Protein AF-A0AAW1R5X4-F1 (afdb_monomer_lite)

pLDDT: mean 79.22, std 14.93, range [36.56, 96.38]

Radius of gyration: 30.71 Å; chains: 1; bounding box: 85×67×66 Å

InterPro domains:
  IPR009723 Pop1, N-terminal [PF06978] (73-192)
  IPR039182 Ribonucleases P/MRP protein subunit Pop1 [PTHR22731] (9-201)

Sequence (203 aa):
MAATQPSSSSSLPRVLEIQKFAAAREQEIRALCETIKAPDSQTPWGAAALPRHLRRRATSHNSYKHRRRPNTKLAEKRQRLADETTAAAELGCEGEAPALNNRAMRRRPGRMQQSVVDSCAGEPGLREALRARRLETHVWHAKRMEMKERWGHVLAEGAVGKGLGSRAFLAALKTGTVLHDASYWCPLELAGSQDDLVAVLGQ

Foldseek 3Di:
DDDDDDDPDDDDDPDDPVVVVCVVCVVVVVVVCVVVVPDDPPQDDDQVNDDPVPDDDDDDPDDPDPPPPPPVVVVVVVVVVVVVVVVVVVVPDDDDDDDDPDPVSCPDPVNVVVVLVVLQPDDFPDPPPPAAREHPCNVVLVVAADWDGDRSHTDGDAGPDPPRCVVVVVVCVVPHDDDDDPVPDDDDDDDDDPVVVCVVPVD

Organism: NCBI:txid41462

Structure (mmCIF, N/CA/C/O backbone):
data_AF-A0AAW1R5X4-F1
#
_entry.id   AF-A0AAW1R5X4-F1
#
loop_
_atom_site.group_PDB
_atom_site.id
_atom_site.type_symbol
_atom_site.label_atom_id
_atom_site.label_alt_id
_atom_site.label_comp_id
_atom_site.label_asym_id
_atom_site.label_entity_id
_atom_site.label_seq_id
_atom_site.pdbx_PDB_ins_code
_atom_site.Cartn_x
_atom_site.Cartn_y
_atom_site.Cartn_z
_atom_site.occupancy
_atom_site.B_iso_or_equiv
_atom_site.auth_seq_id
_atom_site.auth_comp_id
_atom_site.auth_asym_id
_atom_site.auth_atom_id
_atom_site.pdbx_PDB_model_num
ATOM 1 N N . MET A 1 1 ? -60.062 20.243 12.665 1.00 41.16 1 MET A N 1
ATOM 2 C CA . MET A 1 1 ? -58.853 20.197 13.515 1.00 41.16 1 MET A CA 1
ATOM 3 C C . MET A 1 1 ? -57.660 19.992 12.597 1.00 41.16 1 MET A C 1
ATOM 5 O O . MET A 1 1 ? -57.519 18.913 12.041 1.00 41.16 1 MET A O 1
ATOM 9 N N . ALA A 1 2 ? -56.917 21.060 12.305 1.00 36.56 2 ALA A N 1
ATOM 10 C CA . ALA A 1 2 ? -55.852 21.044 11.306 1.00 36.56 2 ALA A CA 1
ATOM 11 C C . ALA A 1 2 ? -54.578 20.406 11.880 1.00 36.56 2 ALA A C 1
ATOM 13 O O . ALA A 1 2 ? -54.121 20.791 12.953 1.00 36.56 2 ALA A O 1
ATOM 14 N N . ALA A 1 3 ? -54.032 19.425 11.161 1.00 46.50 3 ALA A N 1
ATOM 15 C CA . ALA A 1 3 ? -52.762 18.788 11.472 1.00 46.50 3 ALA A CA 1
ATOM 16 C C . ALA A 1 3 ? -51.608 19.754 11.163 1.00 46.50 3 ALA A C 1
ATOM 18 O O . ALA A 1 3 ? -51.348 20.085 10.006 1.00 46.50 3 ALA A O 1
ATOM 19 N N . THR A 1 4 ? -50.923 20.210 12.208 1.00 47.78 4 THR A N 1
ATOM 20 C CA . THR A 1 4 ? -49.697 21.003 12.099 1.00 47.78 4 THR A CA 1
ATOM 21 C C . THR A 1 4 ? -48.562 20.111 11.593 1.00 47.78 4 THR A C 1
ATOM 23 O O . THR A 1 4 ? -48.070 19.246 12.313 1.00 47.78 4 THR A O 1
ATOM 26 N N . GLN A 1 5 ? -48.152 20.315 10.343 1.00 50.50 5 GLN A N 1
ATOM 27 C CA . GLN A 1 5 ? -46.940 19.728 9.766 1.00 50.50 5 GLN A CA 1
ATOM 28 C C . GLN A 1 5 ? -45.695 20.383 10.406 1.00 50.50 5 GLN A C 1
ATOM 30 O O . GLN A 1 5 ? -45.651 21.614 10.491 1.00 50.50 5 GLN A O 1
ATOM 35 N N . PRO A 1 6 ? -44.674 19.625 10.850 1.00 48.62 6 PRO A N 1
ATOM 36 C CA . PRO A 1 6 ? -43.451 20.212 11.387 1.00 48.62 6 PRO A CA 1
ATOM 37 C C . PRO A 1 6 ? -42.597 20.814 10.260 1.00 48.62 6 PRO A C 1
ATOM 39 O O . PRO A 1 6 ? -42.187 20.131 9.324 1.00 48.62 6 PRO A O 1
ATOM 42 N N . SER A 1 7 ? -42.315 22.113 10.367 1.00 51.59 7 SER A N 1
ATOM 43 C CA . SER A 1 7 ? -41.463 22.880 9.455 1.00 51.59 7 SER A CA 1
ATOM 44 C C . SER A 1 7 ? -40.031 22.327 9.414 1.00 51.59 7 SER A C 1
ATOM 46 O O . SER A 1 7 ? -39.297 22.376 10.405 1.00 51.59 7 SER A O 1
ATOM 48 N N . SER A 1 8 ? -39.618 21.825 8.252 1.00 57.25 8 SER A N 1
ATOM 49 C CA . SER A 1 8 ? -38.361 21.112 8.006 1.00 57.25 8 SER A CA 1
ATOM 50 C C . SER A 1 8 ? -37.159 22.037 7.753 1.00 57.25 8 SER A C 1
ATOM 52 O O . SER A 1 8 ? -36.549 22.002 6.684 1.00 57.25 8 SER A O 1
ATOM 54 N N . SER A 1 9 ? -36.787 22.864 8.731 1.00 55.47 9 SER A N 1
ATOM 55 C CA . SER A 1 9 ? -35.500 23.584 8.699 1.00 55.47 9 SER A CA 1
ATOM 56 C C . SER A 1 9 ? -34.894 23.807 10.089 1.00 55.47 9 SER A C 1
ATOM 58 O O . SER A 1 9 ? -34.238 24.819 10.335 1.00 55.47 9 SER A O 1
ATOM 60 N N . SER A 1 10 ? -35.112 22.885 11.029 1.00 62.53 10 SER A N 1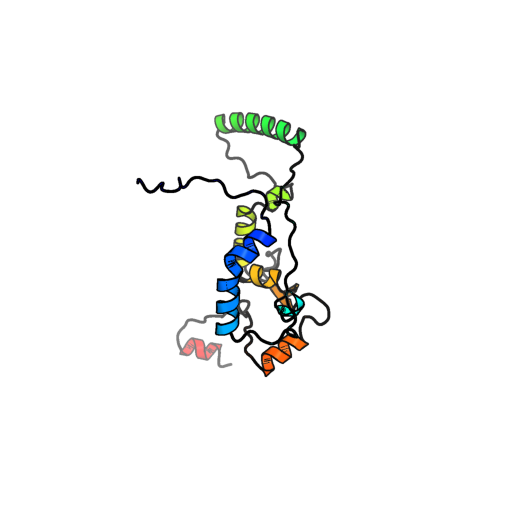
ATOM 61 C CA . SER A 1 10 ? -34.415 22.912 12.316 1.00 62.53 10 SER A CA 1
ATOM 62 C C . SER A 1 10 ? -32.966 22.472 12.112 1.00 62.53 10 SER A C 1
ATOM 64 O O . SER A 1 10 ? -32.702 21.318 11.768 1.00 62.53 10 SER A O 1
ATOM 66 N N . SER A 1 11 ? -32.021 23.390 12.307 1.00 76.12 11 SER A N 1
ATOM 67 C CA . SER A 1 11 ? -30.598 23.063 12.361 1.00 76.12 11 SER A CA 1
ATOM 68 C C . SER A 1 11 ? -30.348 21.950 13.386 1.00 76.12 11 SER A C 1
ATOM 70 O O . SER A 1 11 ? -30.991 21.896 14.436 1.00 76.12 11 SER A O 1
ATOM 72 N N . LEU A 1 12 ? -29.440 21.022 13.065 1.00 80.38 12 LEU A N 1
ATOM 73 C CA . LEU A 1 12 ? -29.116 19.916 13.966 1.00 80.38 12 LEU A CA 1
ATOM 74 C C . LEU A 1 12 ? -28.629 20.458 15.324 1.00 80.38 12 LEU A C 1
ATOM 76 O O . LEU A 1 12 ? -27.885 21.447 15.359 1.00 80.38 12 LEU A O 1
ATOM 80 N N . PRO A 1 13 ? -29.011 19.819 16.443 1.00 83.62 13 PRO A N 1
ATOM 81 C CA . PRO A 1 13 ? -28.597 20.263 17.765 1.00 83.62 13 PRO A CA 1
ATOM 82 C C . PRO A 1 13 ? -27.072 20.170 17.908 1.00 83.62 13 PRO A C 1
ATOM 84 O O . PRO A 1 13 ? -26.461 19.156 17.573 1.00 83.62 13 PRO A O 1
ATOM 87 N N . ARG A 1 14 ? -26.442 21.233 18.432 1.00 86.88 14 ARG A N 1
ATOM 88 C CA . ARG A 1 14 ? -24.981 21.273 18.666 1.00 86.88 14 ARG A CA 1
ATOM 89 C C . ARG A 1 14 ? -24.511 20.276 19.724 1.00 86.88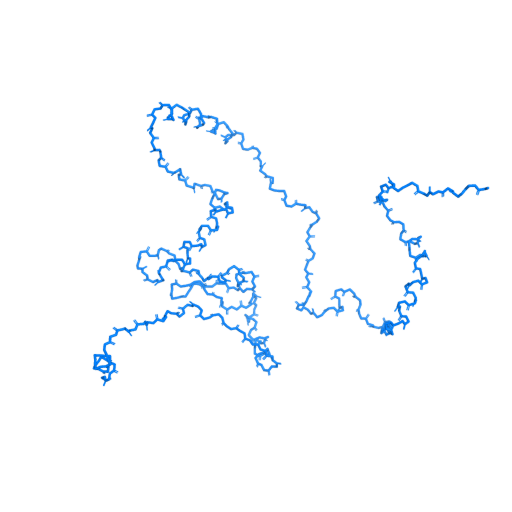 14 ARG A C 1
ATOM 91 O O . ARG A 1 14 ? -23.344 19.900 19.721 1.00 86.88 14 ARG A O 1
ATOM 98 N N . VAL A 1 15 ? -25.397 19.898 20.641 1.00 91.00 15 VAL A N 1
ATOM 99 C CA . VAL A 1 15 ? -25.119 18.975 21.742 1.00 91.00 15 VAL A CA 1
ATOM 100 C C . VAL A 1 15 ? -26.193 17.898 21.730 1.00 91.00 15 VAL A C 1
ATOM 102 O O . VAL A 1 15 ? -27.382 18.208 21.701 1.00 91.00 15 VAL A O 1
ATOM 105 N N . LEU A 1 16 ? -25.764 16.639 21.731 1.00 91.00 16 LEU A N 1
ATOM 106 C CA . LEU A 1 16 ? -26.650 15.484 21.768 1.00 91.00 16 LEU A CA 1
ATOM 107 C C . LEU A 1 16 ? -26.814 15.014 23.215 1.00 91.00 16 LEU A C 1
ATOM 109 O O . LEU A 1 16 ? -25.842 14.615 23.855 1.00 91.00 16 LEU A O 1
ATOM 113 N N . GLU A 1 17 ? -28.046 15.023 23.719 1.00 94.00 17 GLU A N 1
ATOM 114 C CA . GLU A 1 17 ? -28.358 14.435 25.019 1.00 94.00 17 GLU A CA 1
ATOM 115 C C . GLU A 1 17 ? -28.520 12.918 24.872 1.00 94.00 17 GLU A C 1
ATOM 117 O O . GLU A 1 17 ? -29.534 12.417 24.380 1.00 94.00 17 GLU A O 1
ATOM 122 N N . ILE A 1 18 ? -27.479 12.188 25.276 1.00 95.06 18 ILE A N 1
ATOM 123 C CA . ILE A 1 18 ? -27.324 10.754 24.994 1.00 95.06 18 ILE A CA 1
ATOM 124 C C . ILE A 1 18 ? -28.493 9.937 25.560 1.00 95.06 18 ILE A C 1
ATOM 126 O O . ILE A 1 18 ? -29.003 9.059 24.872 1.00 95.06 18 ILE A O 1
ATOM 130 N N . GLN A 1 19 ? -28.951 10.241 26.779 1.00 95.56 19 GLN A N 1
ATOM 131 C CA . GLN A 1 19 ? -30.013 9.476 27.444 1.00 95.56 19 GLN A CA 1
ATOM 132 C C . GLN A 1 19 ? -31.358 9.597 26.723 1.00 95.56 19 GLN A C 1
ATOM 134 O O . GLN A 1 19 ? -31.991 8.583 26.442 1.00 95.56 19 GLN A O 1
ATOM 139 N N . LYS A 1 20 ? -31.768 10.820 26.359 1.00 94.25 20 LYS A N 1
ATOM 140 C CA . LYS A 1 20 ? -33.016 11.046 25.613 1.00 94.25 20 LYS A CA 1
ATOM 141 C C . LYS A 1 20 ? -32.977 10.383 24.241 1.00 94.25 20 LYS A C 1
ATOM 143 O O . LYS A 1 20 ? -33.946 9.749 23.836 1.00 94.25 20 LYS A O 1
ATOM 148 N N . PHE A 1 21 ? -31.845 10.502 23.547 1.00 93.50 21 PHE A N 1
ATOM 149 C CA . PHE A 1 21 ? -31.663 9.884 22.237 1.00 93.50 21 PHE A CA 1
ATOM 150 C C . PHE A 1 21 ? -31.698 8.349 22.308 1.00 93.50 21 PHE A C 1
ATOM 152 O O . PHE A 1 21 ? -32.326 7.714 21.465 1.00 93.50 21 PHE A O 1
ATOM 159 N N . ALA A 1 22 ? -31.061 7.757 23.322 1.00 95.19 22 ALA A N 1
ATOM 160 C CA . ALA A 1 22 ? -31.062 6.313 23.534 1.00 95.19 22 ALA A CA 1
ATOM 161 C C . ALA A 1 22 ? -32.454 5.784 23.915 1.00 95.19 22 ALA A C 1
ATOM 163 O O . ALA A 1 22 ? -32.886 4.786 23.349 1.00 95.19 22 ALA A O 1
ATOM 164 N N . ALA A 1 23 ? -33.177 6.472 24.808 1.00 95.62 23 ALA A N 1
ATOM 165 C CA . ALA A 1 23 ? -34.521 6.075 25.234 1.00 95.62 23 ALA A CA 1
ATOM 166 C C . ALA A 1 23 ? -35.524 6.084 24.070 1.00 95.62 23 ALA A C 1
ATOM 168 O O . ALA A 1 23 ? -36.277 5.131 23.894 1.00 95.62 23 ALA A O 1
ATOM 169 N N . ALA A 1 24 ? -35.483 7.116 23.219 1.00 95.50 24 ALA A N 1
ATOM 170 C CA . ALA A 1 24 ? -36.349 7.200 22.043 1.00 95.50 24 ALA A CA 1
ATOM 171 C C . ALA A 1 24 ? -36.130 6.053 21.034 1.00 95.50 24 ALA A C 1
ATOM 173 O O . ALA A 1 24 ? -37.043 5.730 20.283 1.00 95.50 24 ALA A O 1
ATOM 174 N N . ARG A 1 25 ? -34.936 5.440 21.014 1.00 95.75 25 ARG A N 1
ATOM 175 C CA . ARG A 1 25 ? -34.554 4.358 20.085 1.00 95.75 25 ARG A CA 1
ATOM 176 C C . ARG A 1 25 ? -34.418 2.987 20.743 1.00 95.75 25 ARG A C 1
ATOM 178 O O . ARG A 1 25 ? -33.951 2.042 20.113 1.00 95.75 25 ARG A O 1
ATOM 185 N N . GLU A 1 26 ? -34.808 2.854 22.004 1.00 96.19 26 GLU A N 1
ATOM 186 C CA . GLU A 1 26 ? -34.596 1.632 22.777 1.00 96.19 26 GLU A CA 1
ATOM 187 C C . GLU A 1 26 ? -35.251 0.406 22.126 1.00 96.19 26 GLU A C 1
ATOM 189 O O . GLU A 1 26 ? -34.619 -0.643 22.001 1.00 96.19 26 GLU A O 1
ATOM 194 N N . GLN A 1 27 ? -36.500 0.546 21.680 1.00 96.25 27 GLN A N 1
ATOM 195 C CA . GLN A 1 27 ? -37.265 -0.550 21.082 1.00 96.25 27 GLN A CA 1
ATOM 196 C C . GLN A 1 27 ? -36.633 -1.036 19.771 1.00 96.25 27 GLN A C 1
ATOM 198 O O . GLN A 1 27 ? -36.512 -2.240 19.558 1.00 96.25 27 GLN A O 1
ATOM 203 N N . GLU A 1 28 ? -36.159 -0.110 18.933 1.00 96.12 28 GLU A N 1
ATOM 204 C CA . GLU A 1 28 ? -35.457 -0.425 17.683 1.00 96.12 28 GLU A CA 1
ATOM 205 C C . GLU A 1 28 ? -34.148 -1.179 17.951 1.00 96.12 28 GLU A C 1
ATOM 207 O O . GLU A 1 28 ? -33.858 -2.182 17.300 1.00 96.12 28 GLU A O 1
ATOM 212 N N . ILE A 1 29 ? -33.364 -0.722 18.937 1.00 92.19 29 ILE A N 1
ATOM 213 C CA . ILE A 1 29 ? -32.092 -1.354 19.311 1.00 92.19 29 ILE A CA 1
ATOM 214 C C . ILE A 1 29 ? -32.335 -2.761 19.871 1.00 92.19 29 ILE A C 1
ATOM 216 O O . ILE A 1 29 ? -31.610 -3.687 19.512 1.00 92.19 29 ILE A O 1
ATOM 220 N N . ARG A 1 30 ? -33.358 -2.943 20.717 1.00 91.94 30 ARG A N 1
ATOM 221 C CA . ARG A 1 30 ? -33.729 -4.259 21.263 1.00 91.94 30 ARG A CA 1
ATOM 222 C C . ARG A 1 30 ? -34.134 -5.229 20.157 1.00 91.94 30 ARG A C 1
ATOM 224 O O . ARG A 1 30 ? -33.552 -6.307 20.077 1.00 91.94 30 ARG A O 1
ATOM 231 N N . ALA A 1 31 ? -35.028 -4.807 19.262 1.00 94.06 31 ALA A N 1
ATOM 232 C CA . ALA A 1 31 ? -35.433 -5.613 18.114 1.00 94.06 31 ALA A CA 1
ATOM 233 C C . ALA A 1 31 ? -34.222 -6.002 17.246 1.00 94.06 31 ALA A C 1
ATOM 235 O O . ALA A 1 31 ? -34.063 -7.162 16.874 1.00 94.06 31 ALA A O 1
ATOM 236 N N . LEU A 1 32 ? -33.304 -5.065 16.980 1.00 91.19 32 LEU A N 1
ATOM 237 C CA . LEU A 1 32 ? -32.083 -5.351 16.223 1.00 91.19 32 LEU A CA 1
ATOM 238 C C . LEU A 1 32 ? -31.196 -6.396 16.923 1.00 91.19 32 LEU A C 1
ATOM 240 O O . LEU A 1 32 ? -30.734 -7.337 16.277 1.00 91.19 32 LEU A O 1
ATOM 244 N N . CYS A 1 33 ? -30.977 -6.268 18.232 1.00 89.50 33 CYS A N 1
ATOM 245 C CA . CYS A 1 33 ? -30.188 -7.229 19.006 1.00 89.50 33 CYS A CA 1
ATOM 246 C C . CYS A 1 33 ? -30.803 -8.637 18.996 1.00 89.50 33 CYS A C 1
ATOM 248 O O . CYS A 1 33 ? -30.065 -9.617 18.863 1.00 89.50 33 CYS A O 1
ATOM 250 N N . GLU A 1 34 ? -32.134 -8.733 19.081 1.00 90.38 34 GLU A N 1
ATOM 251 C CA . GLU A 1 34 ? -32.873 -9.995 18.966 1.00 90.38 34 GLU A CA 1
ATOM 252 C C . GLU A 1 34 ? -32.675 -10.631 17.583 1.00 90.38 34 GLU A C 1
ATOM 254 O O . GLU A 1 34 ? -32.370 -11.821 17.490 1.00 90.38 34 GLU A O 1
ATOM 259 N N . THR A 1 35 ? -32.751 -9.842 16.502 1.00 92.88 35 THR A N 1
ATOM 260 C CA . THR A 1 35 ? -32.531 -10.365 15.139 1.00 92.88 35 THR A CA 1
ATOM 261 C C . THR A 1 35 ? -31.097 -10.832 14.885 1.00 92.88 35 THR A C 1
ATOM 263 O O . THR A 1 35 ? -30.892 -11.871 14.259 1.00 92.88 35 THR A O 1
ATOM 266 N N . ILE A 1 36 ? -30.094 -10.098 15.379 1.00 89.50 36 ILE A N 1
ATOM 267 C CA . ILE A 1 36 ? -28.672 -10.406 15.160 1.00 89.50 36 ILE A CA 1
ATOM 268 C C . ILE A 1 36 ? -28.218 -11.604 16.016 1.00 89.50 36 ILE A C 1
ATOM 270 O O . ILE A 1 36 ? -27.138 -12.140 15.772 1.00 89.50 36 ILE A O 1
ATOM 274 N N . LYS A 1 37 ? -29.040 -12.065 16.980 1.00 80.00 37 LYS A N 1
ATOM 275 C CA . LYS A 1 37 ? -28.637 -13.009 18.040 1.00 80.00 37 LYS A CA 1
ATOM 276 C C . LYS A 1 37 ? -27.324 -12.545 18.661 1.00 80.00 37 LYS A C 1
ATOM 278 O O . LYS A 1 37 ? -26.320 -13.256 18.603 1.00 80.00 37 LYS A O 1
ATOM 283 N N . ALA A 1 38 ? -27.319 -11.294 19.131 1.00 68.56 38 ALA A N 1
ATOM 284 C CA . ALA A 1 38 ? -26.109 -10.641 19.610 1.00 68.56 38 ALA A CA 1
ATOM 285 C C . ALA A 1 38 ? -25.330 -11.586 20.549 1.00 68.56 38 ALA A C 1
ATOM 287 O O . ALA A 1 38 ? -25.941 -12.177 21.442 1.00 68.56 38 ALA A O 1
ATOM 288 N N . PRO A 1 39 ? -24.015 -11.777 20.326 1.00 65.19 39 PRO A N 1
ATOM 289 C CA . PRO A 1 39 ? -23.231 -12.683 21.149 1.00 65.19 39 PRO A CA 1
ATOM 290 C C . PRO A 1 39 ? -23.226 -12.186 22.597 1.00 65.19 39 PRO A C 1
ATOM 292 O O . PRO A 1 39 ? -23.319 -10.979 22.839 1.00 65.19 39 PRO A O 1
ATOM 295 N N . ASP A 1 40 ? -23.101 -13.117 23.543 1.00 65.62 40 ASP A N 1
ATOM 296 C CA . ASP A 1 40 ? -23.110 -12.822 24.975 1.00 65.62 40 ASP A CA 1
ATOM 297 C C . ASP A 1 40 ? -22.173 -11.659 25.346 1.00 65.62 40 ASP A C 1
ATOM 299 O O . ASP A 1 40 ? -21.151 -11.391 24.697 1.00 65.62 40 ASP A O 1
ATOM 303 N N . SER A 1 41 ? -22.506 -11.001 26.459 1.00 66.12 41 SER A N 1
ATOM 304 C CA . SER A 1 41 ? -21.843 -9.817 27.033 1.00 66.12 41 SER A CA 1
ATOM 305 C C . SER A 1 41 ? -20.326 -9.938 27.251 1.00 66.12 41 SER A C 1
ATOM 307 O O . SER A 1 41 ? -19.669 -8.943 27.553 1.00 66.12 41 SER A O 1
ATOM 309 N N . GLN A 1 42 ? -19.752 -11.132 27.081 1.00 68.44 42 GLN A N 1
ATOM 310 C CA . GLN A 1 42 ? -18.316 -11.396 27.165 1.00 68.44 42 GLN A CA 1
ATOM 311 C C . GLN A 1 42 ? -17.543 -11.018 25.893 1.00 68.44 42 GLN A C 1
ATOM 313 O O . GLN A 1 42 ? -16.310 -11.023 25.902 1.00 68.44 42 GLN A O 1
ATOM 318 N N . THR A 1 43 ? -18.227 -10.676 24.797 1.00 72.44 43 THR A N 1
ATOM 319 C CA . THR A 1 43 ? -17.542 -10.274 23.564 1.00 72.44 43 THR A CA 1
ATOM 320 C C . THR A 1 43 ? -16.842 -8.927 23.774 1.00 72.44 43 THR A C 1
ATOM 322 O O . THR A 1 43 ? -17.504 -7.938 24.101 1.00 72.44 43 THR A O 1
ATOM 325 N N . PRO A 1 44 ? -15.512 -8.837 23.583 1.00 77.06 44 PRO A N 1
ATOM 326 C CA . PRO A 1 44 ? -14.803 -7.576 23.747 1.00 77.06 44 PRO A CA 1
ATOM 327 C C . PRO A 1 44 ? -15.369 -6.540 22.774 1.00 77.06 44 PRO A C 1
ATOM 329 O O . PRO A 1 44 ? -15.523 -6.823 21.590 1.00 77.06 44 PRO A O 1
ATOM 332 N N . TRP A 1 45 ? -15.662 -5.334 23.263 1.00 78.38 45 TRP A N 1
ATOM 333 C CA . TRP A 1 45 ? -16.173 -4.232 22.444 1.00 78.38 45 TRP A CA 1
ATOM 334 C C . TRP A 1 45 ? -15.059 -3.257 22.028 1.00 78.38 45 TRP A C 1
ATOM 336 O O . TRP A 1 45 ? -13.945 -3.255 22.564 1.00 78.38 45 TRP A O 1
ATOM 346 N N . GLY A 1 46 ? -15.344 -2.416 21.034 1.00 82.31 46 GLY A N 1
ATOM 347 C CA . GLY A 1 46 ? -14.423 -1.385 20.557 1.00 82.31 46 GLY A CA 1
ATOM 348 C C . GLY A 1 4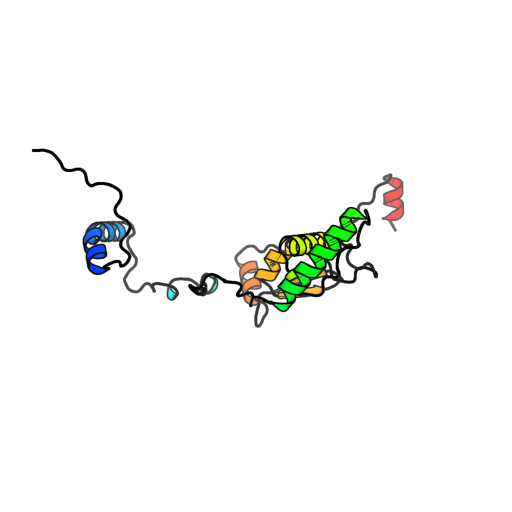6 ? -13.136 -1.945 19.939 1.00 82.31 46 GLY A C 1
ATOM 349 O O . GLY A 1 46 ? -13.133 -2.973 19.268 1.00 82.31 46 GLY A O 1
ATOM 350 N N . ALA A 1 47 ? -12.005 -1.264 20.147 1.00 80.25 47 ALA A N 1
ATOM 351 C CA . ALA A 1 47 ? -10.736 -1.632 19.510 1.00 80.25 47 ALA A CA 1
ATOM 352 C C . ALA A 1 47 ? -10.224 -3.030 19.905 1.00 80.25 47 ALA A C 1
ATOM 354 O O . ALA A 1 47 ? -9.455 -3.627 19.150 1.00 80.25 47 ALA A O 1
ATOM 355 N N . ALA A 1 48 ? -10.631 -3.550 21.068 1.00 84.31 48 ALA A N 1
ATOM 356 C CA . ALA A 1 48 ? -10.260 -4.883 21.530 1.00 84.31 48 ALA A CA 1
ATOM 357 C C . ALA A 1 48 ? -10.934 -5.992 20.706 1.00 84.31 48 ALA A C 1
ATOM 359 O O . ALA A 1 48 ? -10.285 -7.006 20.451 1.00 84.31 48 ALA A O 1
ATOM 360 N N . ALA A 1 49 ? -12.159 -5.747 20.223 1.00 87.25 49 ALA A N 1
ATOM 361 C CA . ALA A 1 49 ? -12.911 -6.643 19.343 1.00 87.25 49 ALA A CA 1
ATOM 362 C C . ALA A 1 49 ? -12.172 -6.932 18.030 1.00 87.25 49 ALA A C 1
ATOM 364 O O . ALA A 1 49 ? -12.255 -8.023 17.473 1.00 87.25 49 ALA A O 1
ATOM 365 N N . LEU A 1 50 ? -11.429 -5.941 17.522 1.00 88.56 50 LEU A N 1
ATOM 366 C CA . LEU A 1 50 ? -10.729 -6.066 16.252 1.00 88.56 50 LEU A CA 1
ATOM 367 C C . LEU A 1 50 ? -9.371 -6.767 16.428 1.00 88.56 50 LEU A C 1
ATOM 369 O O . LEU A 1 50 ? -8.581 -6.388 17.308 1.00 88.56 50 LEU A O 1
ATOM 373 N N . PRO A 1 51 ? -9.015 -7.704 15.529 1.00 88.75 51 PRO A N 1
ATOM 374 C CA . PRO A 1 51 ? -7.653 -8.199 15.387 1.00 88.75 51 PRO A CA 1
ATOM 375 C C . PRO A 1 51 ? -6.635 -7.061 15.251 1.00 88.75 51 PRO A C 1
ATOM 377 O O . PRO A 1 51 ? -6.895 -6.038 14.615 1.00 88.75 51 PRO A O 1
ATOM 380 N N . ARG A 1 52 ? -5.428 -7.248 15.806 1.00 85.38 52 ARG A N 1
ATOM 381 C CA . ARG A 1 52 ? -4.387 -6.199 15.872 1.00 85.38 52 ARG A CA 1
ATOM 382 C C . ARG A 1 52 ? -4.071 -5.552 14.517 1.00 85.38 52 ARG A C 1
ATOM 384 O O . ARG A 1 52 ? -3.816 -4.354 14.482 1.00 85.38 52 ARG A O 1
ATOM 391 N N . HIS A 1 53 ? -4.115 -6.312 13.420 1.00 83.38 53 HIS A N 1
ATOM 392 C CA . HIS A 1 53 ? -3.805 -5.823 12.070 1.00 83.38 53 HIS A CA 1
ATOM 393 C C . HIS A 1 53 ? -4.899 -4.911 11.467 1.00 83.38 53 HIS A C 1
ATOM 395 O O . HIS A 1 53 ? -4.608 -4.100 10.580 1.00 83.38 53 HIS A O 1
ATOM 401 N N . LEU A 1 54 ? -6.136 -4.983 11.976 1.00 88.56 54 LEU A N 1
ATOM 402 C CA . LEU A 1 54 ? -7.249 -4.108 11.580 1.00 88.56 54 LEU A CA 1
ATOM 403 C C . LEU A 1 54 ? -7.343 -2.838 12.430 1.00 88.56 54 LEU A C 1
ATOM 405 O O . LEU A 1 54 ? -7.980 -1.868 12.021 1.00 88.56 54 LEU A O 1
ATOM 409 N N . ARG A 1 55 ? -6.673 -2.798 13.588 1.00 90.38 55 ARG A N 1
ATOM 410 C CA . ARG A 1 55 ? -6.667 -1.615 14.455 1.00 90.38 55 ARG A CA 1
ATOM 411 C C . ARG A 1 55 ? -5.993 -0.432 13.749 1.00 90.38 55 ARG A C 1
ATOM 413 O O . ARG A 1 55 ? -4.995 -0.575 13.034 1.00 90.38 55 ARG A O 1
ATOM 420 N N . ARG A 1 56 ? -6.545 0.762 13.959 1.00 88.00 56 ARG A N 1
ATOM 421 C CA . ARG A 1 56 ? -6.036 2.042 13.442 1.00 88.00 56 ARG A CA 1
ATOM 422 C C . ARG A 1 56 ? -5.858 3.020 14.600 1.00 88.00 56 ARG A C 1
ATOM 424 O O . ARG A 1 56 ? -6.478 2.865 15.647 1.00 88.00 56 ARG A O 1
ATOM 431 N N . ARG A 1 57 ? -4.983 4.010 14.422 1.00 88.25 57 ARG A N 1
ATOM 432 C CA . ARG A 1 57 ? -4.787 5.093 15.397 1.00 88.25 57 ARG A CA 1
ATOM 433 C C . ARG A 1 57 ? -5.709 6.254 15.037 1.00 88.25 57 ARG A C 1
ATOM 435 O O . ARG A 1 57 ? -5.838 6.567 13.855 1.00 88.25 57 ARG A O 1
ATOM 442 N N . ALA A 1 58 ? -6.319 6.881 16.038 1.00 89.44 58 ALA A N 1
ATOM 443 C CA . ALA A 1 58 ? -7.102 8.093 15.830 1.00 89.44 58 ALA A CA 1
ATOM 444 C C . ALA A 1 58 ? -6.190 9.250 15.390 1.00 89.44 58 ALA A C 1
ATOM 446 O O . ALA A 1 58 ? -5.063 9.390 15.873 1.00 89.44 58 ALA A O 1
ATOM 447 N N . THR A 1 59 ? -6.675 10.067 14.460 1.00 85.50 59 THR A N 1
ATOM 448 C CA . THR A 1 59 ? -6.016 11.305 14.029 1.00 85.50 59 THR A CA 1
ATOM 449 C C . THR A 1 59 ? -6.516 12.488 14.856 1.00 85.50 59 THR A C 1
ATOM 451 O O . THR A 1 59 ? -7.578 12.417 15.468 1.00 85.50 59 THR A O 1
ATOM 454 N N . SER A 1 60 ? -5.769 13.594 14.878 1.00 87.31 60 SER A N 1
ATOM 455 C CA . SER A 1 60 ? -6.200 14.803 15.587 1.00 87.31 60 SER A CA 1
ATOM 456 C C . SER A 1 60 ? -7.419 15.455 14.923 1.00 87.31 60 SER A C 1
ATOM 458 O O . SER A 1 60 ? -7.599 15.380 13.709 1.00 87.31 60 SER A O 1
ATOM 460 N N . HIS A 1 61 ? -8.239 16.142 15.724 1.00 87.06 61 HIS A N 1
ATOM 461 C CA . HIS A 1 61 ? -9.401 16.901 15.237 1.00 87.06 61 HIS A CA 1
ATOM 462 C C . HIS A 1 61 ? -9.020 18.189 14.493 1.00 87.06 61 HIS A C 1
ATOM 464 O O . HIS A 1 61 ? -9.830 18.764 13.768 1.00 87.06 61 HIS A O 1
ATOM 470 N N . ASN A 1 62 ? -7.784 18.662 14.667 1.00 83.31 62 ASN A N 1
ATOM 471 C CA . ASN A 1 62 ? -7.312 19.859 13.993 1.00 83.31 62 ASN A CA 1
ATOM 472 C C . ASN A 1 62 ? -7.083 19.563 12.511 1.00 83.31 62 ASN A C 1
ATOM 474 O O . ASN A 1 62 ? -6.170 18.816 12.158 1.00 83.31 62 ASN A O 1
ATOM 478 N N . SER A 1 63 ? -7.855 20.228 11.644 1.00 77.12 63 SER A N 1
ATOM 479 C CA . SER A 1 63 ? -7.558 20.292 10.211 1.00 77.12 63 SER A CA 1
ATOM 480 C C . SER A 1 63 ? -6.087 20.662 10.030 1.00 77.12 63 SER A C 1
ATOM 482 O O . SER A 1 63 ? -5.616 21.594 10.695 1.00 77.12 63 SER A O 1
ATOM 484 N N . TYR A 1 64 ? -5.372 19.969 9.143 1.00 70.31 64 TYR A N 1
ATOM 485 C CA . TYR A 1 64 ? -3.968 20.247 8.857 1.00 70.31 64 TYR A CA 1
ATOM 486 C C . TYR A 1 64 ? -3.819 21.647 8.243 1.00 70.31 64 TYR A C 1
ATOM 488 O O . TYR A 1 64 ? -3.811 21.839 7.030 1.00 70.31 64 TYR A O 1
ATOM 496 N N . LYS A 1 65 ? -3.744 22.668 9.099 1.00 63.50 65 LYS A N 1
ATOM 497 C CA . LYS A 1 65 ? -3.487 24.043 8.695 1.00 63.50 65 LYS A CA 1
ATOM 498 C C . LYS A 1 65 ? -1.987 24.153 8.505 1.00 63.50 65 LYS A C 1
ATOM 500 O O . LYS A 1 65 ? -1.237 24.198 9.481 1.00 63.50 65 LYS A O 1
ATOM 505 N N . HIS A 1 66 ? -1.542 24.238 7.254 1.00 57.72 66 HIS A N 1
ATOM 506 C CA . HIS A 1 66 ? -0.230 24.797 6.961 1.00 57.72 66 HIS A CA 1
ATOM 507 C C . HIS A 1 66 ? -0.220 26.236 7.483 1.00 57.72 66 HIS A C 1
ATOM 509 O O . HIS A 1 66 ? -0.583 27.166 6.766 1.00 57.72 66 HIS A O 1
ATOM 515 N N . ARG A 1 67 ? 0.179 26.433 8.744 1.00 53.25 67 ARG A N 1
ATOM 516 C CA . ARG A 1 67 ? 0.504 27.756 9.267 1.00 53.25 67 ARG A CA 1
ATOM 517 C C . ARG A 1 67 ? 1.766 28.207 8.545 1.00 53.25 67 ARG A C 1
ATOM 519 O O . ARG A 1 67 ? 2.883 28.024 9.016 1.00 53.25 67 ARG A O 1
ATOM 526 N N . ARG A 1 68 ? 1.583 28.767 7.350 1.00 56.25 68 ARG A N 1
ATOM 527 C CA . ARG A 1 68 ? 2.569 29.658 6.762 1.00 56.25 68 ARG A CA 1
ATOM 528 C C . ARG A 1 68 ? 2.629 30.831 7.730 1.00 56.25 68 ARG A C 1
ATOM 530 O O . ARG A 1 68 ? 1.659 31.573 7.833 1.00 56.25 68 ARG A O 1
ATOM 537 N N . ARG A 1 69 ? 3.730 30.986 8.473 1.00 53.81 69 ARG A N 1
ATOM 538 C CA . ARG A 1 69 ? 4.050 32.325 8.979 1.00 53.81 69 ARG A CA 1
ATOM 539 C C . ARG A 1 69 ? 4.014 33.241 7.750 1.00 53.81 69 ARG A C 1
ATOM 541 O O . ARG A 1 69 ? 4.635 32.856 6.750 1.00 53.81 69 ARG A O 1
ATOM 548 N N . PRO A 1 70 ? 3.274 34.364 7.764 1.00 56.38 70 PRO A N 1
ATOM 549 C CA . PRO A 1 70 ? 3.407 35.373 6.728 1.00 56.38 70 PRO A CA 1
ATOM 550 C C . PRO A 1 70 ? 4.883 35.746 6.692 1.00 56.38 70 PRO A C 1
ATOM 552 O O . PRO A 1 70 ? 5.414 36.340 7.625 1.00 56.38 70 PRO A O 1
ATOM 555 N N . ASN A 1 71 ? 5.590 35.253 5.683 1.00 63.16 71 ASN A N 1
ATOM 556 C CA . ASN A 1 71 ? 6.986 35.585 5.506 1.00 63.16 71 ASN A CA 1
ATOM 557 C C . ASN A 1 71 ? 6.962 36.938 4.801 1.00 63.16 71 ASN A C 1
ATOM 559 O O . ASN A 1 71 ? 6.943 36.980 3.575 1.00 63.16 71 ASN A O 1
ATOM 563 N N . THR A 1 72 ? 6.824 38.015 5.577 1.00 69.44 72 THR A N 1
ATOM 564 C CA . THR A 1 72 ? 6.706 39.401 5.089 1.00 69.44 72 THR A CA 1
ATOM 565 C C . THR A 1 72 ? 7.847 39.738 4.133 1.00 69.44 72 THR A C 1
ATOM 567 O O . THR A 1 72 ? 7.603 40.212 3.030 1.00 69.44 72 THR A O 1
ATOM 570 N N . LYS A 1 73 ? 9.062 39.273 4.450 1.00 65.06 73 LYS A N 1
ATOM 571 C CA . LYS A 1 73 ? 10.242 39.354 3.574 1.00 65.06 73 LYS A CA 1
ATOM 572 C C . LYS A 1 73 ? 10.059 38.662 2.215 1.00 65.06 73 LYS A C 1
ATOM 574 O O . LYS A 1 73 ? 10.603 39.098 1.207 1.00 65.06 73 LYS A O 1
ATOM 579 N N . LEU A 1 74 ? 9.307 37.559 2.160 1.00 64.06 74 LEU A N 1
ATOM 580 C CA . LEU A 1 74 ? 8.993 36.862 0.908 1.00 64.06 74 LEU A CA 1
ATOM 581 C C . LEU A 1 74 ? 7.866 37.557 0.129 1.00 64.06 74 LEU A C 1
ATOM 583 O O . LEU A 1 74 ? 7.832 37.437 -1.090 1.00 64.06 74 LEU A O 1
ATOM 587 N N . ALA A 1 75 ? 6.944 38.244 0.808 1.00 69.62 75 ALA A N 1
ATOM 588 C CA . ALA A 1 75 ? 5.909 39.045 0.156 1.00 69.62 75 ALA A CA 1
ATOM 589 C C . ALA A 1 75 ? 6.530 40.269 -0.535 1.00 69.62 75 ALA A C 1
ATOM 591 O O . ALA A 1 75 ? 6.294 40.466 -1.721 1.00 69.62 75 ALA A O 1
ATOM 592 N N . GLU A 1 76 ? 7.423 40.982 0.153 1.00 75.19 76 GLU A N 1
ATOM 593 C CA . GLU A 1 76 ? 8.199 42.097 -0.410 1.00 75.19 76 GLU A CA 1
ATOM 594 C C . GLU A 1 76 ? 9.087 41.639 -1.573 1.00 75.19 76 GLU A C 1
ATOM 596 O O . GLU A 1 76 ? 9.096 42.254 -2.635 1.00 75.19 76 GLU A O 1
ATOM 601 N N . LYS A 1 77 ? 9.789 40.503 -1.428 1.00 73.44 77 LYS A N 1
ATOM 602 C CA . LYS A 1 77 ? 10.587 39.943 -2.529 1.00 73.44 77 LYS A CA 1
ATOM 603 C C . LYS A 1 77 ? 9.722 39.553 -3.733 1.00 73.44 77 LYS A C 1
ATOM 605 O O . LYS A 1 77 ? 10.177 39.665 -4.862 1.00 73.44 77 LYS A O 1
ATOM 610 N N . ARG A 1 78 ? 8.495 39.072 -3.507 1.00 70.94 78 ARG A N 1
ATOM 611 C CA . ARG A 1 78 ? 7.552 38.734 -4.584 1.00 70.94 78 ARG A CA 1
ATOM 612 C C . ARG A 1 78 ? 7.002 39.960 -5.292 1.00 70.94 78 ARG A C 1
ATOM 614 O O . ARG A 1 78 ? 6.788 39.852 -6.485 1.00 70.94 78 ARG A O 1
ATOM 621 N N . GLN A 1 79 ? 6.773 41.063 -4.582 1.00 72.94 79 GLN A N 1
ATOM 622 C CA . GLN A 1 79 ? 6.385 42.332 -5.200 1.00 72.94 79 GLN A CA 1
ATOM 623 C C . GLN A 1 79 ? 7.506 42.830 -6.112 1.00 72.94 79 GLN A C 1
ATOM 625 O O . GLN A 1 79 ? 7.278 42.970 -7.300 1.00 72.94 79 GLN A O 1
ATOM 630 N N . ARG A 1 80 ? 8.746 42.893 -5.607 1.00 75.06 80 ARG A N 1
ATOM 631 C CA . ARG A 1 80 ? 9.913 43.289 -6.418 1.00 75.06 80 ARG A CA 1
ATOM 632 C C . ARG A 1 80 ? 10.112 42.407 -7.652 1.00 75.06 80 ARG A C 1
ATOM 634 O O . ARG A 1 80 ? 10.301 42.914 -8.744 1.00 75.06 80 ARG A O 1
ATOM 641 N N . LEU A 1 81 ? 10.017 41.085 -7.481 1.00 69.69 81 LEU A N 1
ATOM 642 C CA . LEU A 1 81 ? 10.103 40.149 -8.605 1.00 69.69 81 LEU A CA 1
ATOM 643 C C . LEU A 1 81 ? 8.920 40.292 -9.572 1.00 69.69 81 LEU A C 1
ATOM 645 O O . LEU A 1 81 ? 9.112 40.080 -10.758 1.00 69.69 81 LEU A O 1
ATOM 649 N N . ALA A 1 82 ? 7.713 40.613 -9.092 1.00 69.25 82 ALA A N 1
ATOM 650 C CA . ALA A 1 82 ? 6.560 40.852 -9.956 1.00 69.25 82 ALA A CA 1
ATOM 651 C C . ALA A 1 82 ? 6.786 42.098 -10.821 1.00 69.25 82 ALA A C 1
ATOM 653 O O . ALA A 1 82 ? 6.610 42.001 -12.031 1.00 69.25 82 ALA A O 1
ATOM 654 N N . ASP A 1 83 ? 7.274 43.188 -10.222 1.00 71.56 83 ASP A N 1
ATOM 655 C CA . ASP A 1 83 ? 7.614 44.440 -10.909 1.00 71.56 83 ASP A CA 1
ATOM 656 C C . ASP A 1 83 ? 8.728 44.224 -11.959 1.00 71.56 83 ASP A C 1
ATOM 658 O O . ASP A 1 83 ? 8.635 44.686 -13.098 1.00 71.56 83 ASP A O 1
ATOM 662 N N . GLU A 1 84 ? 9.757 43.441 -11.610 1.00 66.62 84 GLU A N 1
ATOM 663 C CA . GLU A 1 84 ? 10.834 43.034 -12.524 1.00 66.62 84 GLU A CA 1
ATOM 664 C C . GLU A 1 84 ? 10.319 42.133 -13.661 1.00 66.62 84 GLU A C 1
ATOM 666 O O . GLU A 1 84 ? 10.726 42.298 -14.808 1.00 66.62 84 GLU A O 1
ATOM 671 N N . THR A 1 85 ? 9.400 41.199 -13.381 1.00 61.09 85 THR A N 1
ATOM 672 C CA . THR A 1 85 ? 8.812 40.334 -14.419 1.00 61.09 85 THR A CA 1
ATOM 673 C C . THR A 1 85 ? 7.842 41.070 -15.332 1.00 61.09 85 THR A C 1
ATOM 675 O O . THR A 1 85 ? 7.791 40.738 -16.510 1.00 61.09 85 THR A O 1
ATOM 678 N N . THR A 1 86 ? 7.099 42.068 -14.842 1.00 62.09 86 THR A N 1
ATOM 679 C CA . THR A 1 86 ? 6.274 42.927 -15.703 1.00 62.09 86 THR A CA 1
ATOM 680 C C . THR A 1 86 ? 7.151 43.762 -16.631 1.00 62.09 86 THR A C 1
ATOM 682 O O . THR A 1 86 ? 6.877 43.808 -17.824 1.00 62.09 86 THR A O 1
ATOM 685 N N . ALA A 1 87 ? 8.270 44.300 -16.133 1.00 59.75 87 ALA A N 1
ATOM 686 C CA . ALA A 1 87 ? 9.241 45.013 -16.964 1.00 59.75 87 ALA A CA 1
ATOM 687 C C . ALA A 1 87 ? 9.949 44.092 -17.981 1.00 59.75 87 ALA A C 1
ATOM 689 O O . ALA A 1 87 ? 10.174 44.478 -19.123 1.00 59.75 87 ALA A O 1
ATOM 690 N N . ALA A 1 88 ? 10.275 42.852 -17.599 1.00 55.09 88 ALA A N 1
ATOM 691 C CA . ALA A 1 88 ? 10.888 41.871 -18.497 1.00 55.09 88 ALA A CA 1
ATOM 692 C C . ALA A 1 88 ? 9.908 41.307 -19.546 1.00 55.09 88 ALA A C 1
ATOM 694 O O . ALA A 1 88 ? 10.324 41.001 -20.662 1.00 55.09 88 ALA A O 1
ATOM 695 N N . ALA A 1 89 ? 8.615 41.195 -19.214 1.00 55.78 89 ALA A N 1
ATOM 696 C CA . ALA A 1 89 ? 7.561 40.788 -20.145 1.00 55.78 89 ALA A CA 1
ATOM 697 C C . ALA A 1 89 ? 7.281 41.863 -21.208 1.00 55.78 89 ALA A C 1
ATOM 699 O O . ALA A 1 89 ? 7.027 41.521 -22.360 1.00 55.78 89 ALA A O 1
ATOM 700 N N . GLU A 1 90 ? 7.402 43.147 -20.855 1.00 56.16 90 GLU A N 1
ATOM 701 C CA . GLU A 1 90 ? 7.376 44.257 -21.820 1.00 56.16 90 GLU A CA 1
ATOM 702 C C . GLU A 1 90 ? 8.599 44.259 -22.762 1.00 56.16 90 GLU A C 1
ATOM 704 O O . GLU A 1 90 ? 8.524 44.790 -23.867 1.00 56.16 90 GLU A O 1
ATOM 709 N N . LEU A 1 91 ? 9.704 43.613 -22.363 1.00 55.72 91 LEU A N 1
ATOM 710 C CA . LEU A 1 91 ? 10.955 43.495 -23.128 1.00 55.72 91 LEU A CA 1
ATOM 711 C C . LEU A 1 91 ? 11.127 42.149 -23.866 1.00 55.72 91 LEU A C 1
ATOM 713 O O . LEU A 1 91 ? 12.148 41.947 -24.520 1.00 55.72 91 LEU A O 1
ATOM 717 N N . GLY A 1 92 ? 10.149 41.237 -23.804 1.00 44.06 92 GLY A N 1
ATOM 718 C CA . GLY A 1 92 ? 10.102 40.028 -24.641 1.00 44.06 92 GLY A CA 1
ATOM 719 C C . GLY A 1 92 ? 11.191 38.971 -24.393 1.00 44.06 92 GLY A C 1
ATOM 720 O O . GLY A 1 92 ? 11.477 38.179 -25.289 1.00 44.06 92 GLY A O 1
ATOM 721 N N . CYS A 1 93 ? 11.810 38.930 -23.210 1.00 44.75 93 CYS A N 1
ATOM 722 C CA . CYS A 1 93 ? 12.858 37.950 -22.898 1.00 44.75 93 CYS A CA 1
ATOM 723 C C . CYS A 1 93 ? 12.285 36.682 -22.233 1.00 44.75 93 CYS A C 1
ATOM 725 O O . CYS A 1 93 ? 11.767 36.733 -21.117 1.00 44.75 93 CYS A O 1
ATOM 727 N N . GLU A 1 94 ? 12.432 35.527 -22.891 1.00 41.09 94 GLU A N 1
ATOM 728 C CA . GLU A 1 94 ? 12.101 34.196 -22.355 1.00 41.09 94 GLU A CA 1
ATOM 729 C C . GLU A 1 94 ? 13.069 33.839 -21.204 1.00 41.09 94 GLU A C 1
ATOM 731 O O . GLU A 1 94 ? 14.236 33.514 -21.422 1.00 41.09 94 GLU A O 1
ATOM 736 N N . GLY A 1 95 ? 12.616 33.955 -19.953 1.00 46.28 95 GLY A N 1
ATOM 737 C CA . GLY A 1 95 ? 13.446 33.696 -18.771 1.00 46.28 95 GLY A CA 1
ATOM 738 C C . GLY A 1 95 ? 13.550 32.211 -18.401 1.00 46.28 95 GLY A C 1
ATOM 739 O O . GLY A 1 95 ? 12.542 31.505 -18.337 1.00 46.28 95 GLY A O 1
ATOM 740 N N . GLU A 1 96 ? 14.760 31.746 -18.066 1.00 52.44 96 GLU A N 1
ATOM 741 C CA . GLU A 1 96 ? 14.983 30.408 -17.503 1.00 52.44 96 GLU A CA 1
ATOM 742 C C . GLU A 1 96 ? 14.207 30.196 -16.189 1.00 52.44 96 GLU A C 1
ATOM 744 O O . GLU A 1 96 ? 14.083 31.087 -15.340 1.00 52.44 96 GLU A O 1
ATOM 749 N N . ALA A 1 97 ? 13.691 28.978 -15.991 1.00 53.25 97 ALA A N 1
ATOM 750 C CA . ALA A 1 97 ? 12.871 28.656 -14.829 1.00 53.25 97 ALA A CA 1
ATOM 751 C C . ALA A 1 97 ? 13.651 28.847 -13.505 1.00 53.25 97 ALA A C 1
ATOM 753 O O . ALA A 1 97 ? 14.752 28.314 -13.342 1.00 53.25 97 ALA A O 1
ATOM 754 N N . PRO A 1 98 ? 13.076 29.535 -12.499 1.00 59.34 98 PRO A N 1
ATOM 755 C CA . PRO A 1 98 ? 13.797 29.894 -11.284 1.00 59.34 98 PRO A CA 1
ATOM 756 C C . PRO A 1 98 ? 14.231 28.668 -10.468 1.00 59.34 98 PRO A C 1
ATOM 758 O O . PRO A 1 98 ? 13.441 27.756 -10.193 1.00 59.34 98 PRO A O 1
ATOM 761 N N . ALA A 1 99 ? 15.481 28.696 -9.991 1.00 57.62 99 ALA A N 1
ATOM 762 C CA . ALA A 1 99 ? 16.065 27.641 -9.168 1.00 57.62 99 ALA A CA 1
ATOM 763 C C . ALA A 1 99 ? 15.227 27.346 -7.907 1.00 57.62 99 ALA A C 1
ATOM 765 O O . ALA A 1 99 ? 14.788 28.231 -7.160 1.00 57.62 99 ALA A O 1
ATOM 766 N N . LEU A 1 100 ? 14.993 26.059 -7.642 1.00 62.28 100 LEU A N 1
ATOM 767 C CA . LEU A 1 100 ? 14.070 25.607 -6.599 1.00 62.28 100 LEU A CA 1
ATOM 768 C C . LEU A 1 100 ? 14.737 25.503 -5.236 1.00 62.28 100 LEU A C 1
ATOM 770 O O . LEU A 1 100 ? 14.963 24.423 -4.685 1.00 62.28 100 LEU A O 1
ATOM 774 N N . ASN A 1 101 ? 14.973 26.665 -4.651 1.00 67.19 101 ASN A N 1
ATOM 775 C CA . ASN A 1 101 ? 15.743 26.779 -3.419 1.00 67.19 101 ASN A CA 1
ATOM 776 C C . ASN A 1 101 ? 14.946 26.273 -2.198 1.00 67.19 101 ASN A C 1
ATOM 778 O O . ASN A 1 101 ? 15.491 25.688 -1.260 1.00 67.19 101 ASN A O 1
ATOM 782 N N . ASN A 1 102 ? 13.613 26.410 -2.210 1.00 76.06 102 ASN A N 1
ATOM 783 C CA . ASN A 1 102 ? 12.788 26.141 -1.031 1.00 76.06 102 ASN A CA 1
ATOM 784 C C . ASN A 1 102 ? 12.127 24.745 -1.038 1.00 76.06 102 ASN A C 1
ATOM 786 O O . ASN A 1 102 ? 11.583 24.284 -2.045 1.00 76.06 102 ASN A O 1
ATOM 790 N N . ARG A 1 103 ? 12.111 24.067 0.121 1.00 72.44 103 ARG A N 1
ATOM 791 C CA . ARG A 1 103 ? 11.486 22.738 0.310 1.00 72.44 103 ARG A CA 1
ATOM 792 C C . ARG A 1 103 ? 10.004 22.741 -0.073 1.00 72.44 103 ARG A C 1
ATOM 794 O O . ARG A 1 103 ? 9.527 21.772 -0.652 1.00 72.44 103 ARG A O 1
ATOM 801 N N . ALA A 1 104 ? 9.292 23.833 0.207 1.00 70.81 104 ALA A N 1
ATOM 802 C CA . ALA A 1 104 ? 7.880 23.978 -0.145 1.00 70.81 104 ALA A CA 1
ATOM 803 C C . ALA A 1 104 ? 7.641 24.017 -1.666 1.00 70.81 104 ALA A C 1
ATOM 805 O O . ALA A 1 104 ? 6.637 23.493 -2.136 1.00 70.81 104 ALA A O 1
ATOM 806 N N . MET A 1 105 ? 8.564 24.601 -2.439 1.00 71.69 105 MET A N 1
ATOM 807 C CA . MET A 1 105 ? 8.473 24.622 -3.905 1.00 71.69 105 MET A CA 1
ATOM 808 C C . MET A 1 105 ? 8.746 23.234 -4.489 1.00 71.69 105 MET A C 1
ATOM 810 O O . MET A 1 105 ? 7.996 22.768 -5.340 1.00 71.69 105 MET A O 1
ATOM 814 N N . ARG A 1 106 ? 9.754 22.536 -3.951 1.00 69.00 106 ARG A N 1
ATOM 815 C CA . ARG A 1 106 ? 10.095 21.157 -4.339 1.00 69.00 106 ARG A CA 1
ATOM 816 C C . ARG A 1 106 ? 8.991 20.143 -4.018 1.00 69.00 106 ARG A C 1
ATOM 818 O O . ARG A 1 106 ? 8.905 19.121 -4.681 1.00 69.00 106 ARG A O 1
ATOM 825 N N . ARG A 1 107 ? 8.148 20.421 -3.016 1.00 73.44 107 ARG A N 1
ATOM 826 C CA . ARG A 1 107 ? 7.055 19.541 -2.563 1.00 73.44 107 ARG A CA 1
ATOM 827 C C . ARG A 1 107 ? 5.662 19.960 -3.040 1.00 73.44 107 ARG A C 1
ATOM 829 O O . ARG A 1 107 ? 4.672 19.517 -2.465 1.00 73.44 107 ARG A O 1
ATOM 836 N N . ARG A 1 108 ? 5.558 20.822 -4.057 1.00 78.62 108 ARG A N 1
ATOM 837 C CA . ARG A 1 108 ? 4.254 21.128 -4.666 1.00 78.62 108 ARG A CA 1
ATOM 838 C C . ARG A 1 108 ? 3.658 19.855 -5.288 1.00 78.62 108 ARG A C 1
ATOM 840 O O . ARG A 1 108 ? 4.415 19.143 -5.943 1.00 78.62 108 ARG A O 1
ATOM 847 N N . PRO A 1 109 ? 2.345 19.590 -5.144 1.00 76.25 109 PRO A N 1
ATOM 848 C CA . PRO A 1 109 ? 1.724 18.358 -5.637 1.00 76.25 109 PRO A CA 1
ATOM 849 C C . PRO A 1 109 ? 2.020 18.063 -7.110 1.00 76.25 109 PRO A C 1
ATOM 851 O O . PRO A 1 109 ? 2.549 16.997 -7.401 1.00 76.25 109 PRO A O 1
ATOM 854 N N . GLY A 1 110 ? 1.810 19.034 -8.007 1.00 78.88 110 GLY A N 1
ATOM 855 C CA . GLY A 1 110 ? 2.083 18.852 -9.440 1.00 78.88 110 GLY A CA 1
ATOM 856 C C . GLY A 1 110 ? 3.549 18.532 -9.743 1.00 78.88 110 GLY A C 1
ATOM 857 O O . GLY A 1 110 ? 3.844 17.681 -10.572 1.00 78.88 110 GLY A O 1
ATOM 858 N N . ARG A 1 111 ? 4.486 19.117 -8.989 1.00 77.31 111 ARG A N 1
ATOM 859 C CA . ARG A 1 111 ? 5.915 18.820 -9.148 1.00 77.31 111 ARG A CA 1
ATOM 860 C C . ARG A 1 111 ? 6.307 17.472 -8.555 1.00 77.31 111 ARG A C 1
ATOM 862 O O . ARG A 1 111 ? 7.208 16.814 -9.057 1.00 77.31 111 ARG A O 1
ATOM 869 N N . MET A 1 112 ? 5.654 17.070 -7.469 1.00 75.50 112 MET A N 1
ATOM 870 C CA . MET A 1 112 ? 5.859 15.754 -6.883 1.00 75.50 112 MET A CA 1
ATOM 871 C C . MET A 1 112 ? 5.353 14.665 -7.831 1.00 75.50 112 MET A C 1
ATOM 873 O O . MET A 1 112 ? 6.048 13.674 -8.006 1.00 75.50 112 MET A O 1
ATOM 877 N N . GLN A 1 113 ? 4.212 14.886 -8.488 1.00 79.12 113 GLN A N 1
ATOM 878 C CA . GLN A 1 113 ? 3.697 14.005 -9.537 1.00 79.12 113 GLN A CA 1
ATOM 879 C C . GLN A 1 113 ? 4.660 13.923 -10.722 1.00 79.12 113 GLN A C 1
ATOM 881 O O . GLN A 1 113 ? 5.055 12.818 -11.069 1.00 79.12 113 GLN A O 1
ATOM 886 N N . GLN A 1 114 ? 5.124 15.061 -11.252 1.00 79.81 114 GLN A N 1
ATOM 887 C CA . GLN A 1 114 ? 6.149 15.083 -12.308 1.00 79.81 114 GLN A CA 1
ATOM 888 C C . GLN A 1 114 ? 7.396 14.303 -11.891 1.00 79.81 114 GLN A C 1
ATOM 890 O O . GLN A 1 114 ? 7.758 13.345 -12.549 1.00 79.81 114 GLN A O 1
ATOM 895 N N . SER A 1 115 ? 7.955 14.578 -10.708 1.00 77.12 115 SER A N 1
ATOM 896 C CA . SER A 1 115 ? 9.141 13.856 -10.229 1.00 77.12 115 SER A CA 1
ATOM 897 C C . SER A 1 115 ? 8.934 12.350 -10.044 1.00 77.12 115 SER A C 1
ATOM 899 O O . SER A 1 115 ? 9.906 11.603 -10.021 1.00 77.12 115 SER A O 1
ATOM 901 N N . VAL A 1 116 ? 7.691 11.901 -9.839 1.00 78.06 116 VAL A N 1
ATOM 902 C CA . VAL A 1 116 ? 7.361 10.473 -9.802 1.00 78.06 116 VAL A CA 1
ATOM 903 C C . VAL A 1 116 ? 7.358 9.921 -11.219 1.00 78.06 116 VAL A C 1
ATOM 905 O O . VAL A 1 116 ? 8.029 8.927 -11.443 1.00 78.06 116 VAL A O 1
ATOM 908 N N . VAL A 1 117 ? 6.687 10.588 -12.160 1.00 79.81 117 VAL A N 1
ATOM 909 C CA . VAL A 1 117 ? 6.655 10.192 -13.577 1.00 79.81 117 VAL A CA 1
ATOM 910 C C . VAL A 1 117 ? 8.066 10.151 -14.164 1.00 79.81 117 VAL A C 1
ATOM 912 O O . VAL A 1 117 ? 8.465 9.121 -14.694 1.00 79.81 117 VAL A O 1
ATOM 915 N N . ASP A 1 118 ? 8.857 11.206 -13.961 1.00 78.25 118 ASP A N 1
ATOM 916 C CA . ASP A 1 118 ? 10.250 11.296 -14.415 1.00 78.25 118 ASP A CA 1
ATOM 917 C C . ASP A 1 118 ? 11.097 10.157 -13.827 1.00 78.25 118 ASP A C 1
ATOM 919 O O . ASP A 1 118 ? 11.922 9.548 -14.501 1.00 78.25 118 ASP A O 1
ATOM 923 N N . SER A 1 119 ? 10.869 9.832 -12.550 1.00 78.38 119 SER A N 1
ATOM 924 C CA . SER A 1 119 ? 11.577 8.752 -11.862 1.00 78.38 119 SER A CA 1
ATOM 925 C C . SER A 1 119 ? 11.124 7.357 -12.287 1.00 78.38 119 SER A C 1
ATOM 927 O O . SER A 1 119 ? 11.887 6.420 -12.060 1.00 78.38 119 SER A O 1
ATOM 929 N N . CYS A 1 120 ? 9.913 7.203 -12.827 1.00 77.56 120 CYS A N 1
ATOM 930 C CA . CYS A 1 120 ? 9.427 5.949 -13.398 1.00 77.56 120 CYS A CA 1
ATOM 931 C C . CYS A 1 120 ? 9.905 5.766 -14.843 1.00 77.56 120 CYS A C 1
ATOM 933 O O . CYS A 1 120 ? 10.122 4.630 -15.247 1.00 77.56 120 CYS A O 1
ATOM 935 N N . ALA A 1 121 ? 10.072 6.860 -15.592 1.00 74.12 121 ALA A N 1
ATOM 936 C CA . ALA A 1 121 ? 10.493 6.856 -16.992 1.00 74.12 121 ALA A CA 1
ATOM 937 C C . ALA A 1 121 ? 12.013 6.717 -17.187 1.00 74.12 121 ALA A C 1
ATOM 939 O O . ALA A 1 121 ? 12.456 6.366 -18.273 1.00 74.12 121 ALA A O 1
ATOM 940 N N . GLY A 1 122 ? 12.819 7.012 -16.163 1.00 70.50 122 GLY A N 1
ATOM 941 C CA . GLY A 1 122 ? 14.274 6.898 -16.255 1.00 70.50 122 GLY A CA 1
ATOM 942 C C . GLY A 1 122 ? 14.753 5.450 -16.382 1.00 70.50 122 GLY A C 1
ATOM 943 O O . GLY A 1 122 ? 14.322 4.584 -15.618 1.00 70.50 122 GLY A O 1
ATOM 944 N N . GLU A 1 123 ? 15.695 5.208 -17.295 1.00 67.94 123 GLU A N 1
ATOM 945 C CA . GLU A 1 123 ? 16.372 3.917 -17.422 1.00 67.94 123 GLU A CA 1
ATOM 946 C C . GLU A 1 123 ? 17.241 3.638 -16.179 1.00 67.94 123 GLU A C 1
ATOM 948 O O . GLU A 1 123 ? 18.099 4.453 -15.812 1.00 67.94 123 GLU A O 1
ATOM 953 N N . PRO A 1 124 ? 17.020 2.511 -15.481 1.00 67.00 124 PRO A N 1
ATOM 954 C CA . PRO A 1 124 ? 17.758 2.178 -14.275 1.00 67.00 124 PRO A CA 1
ATOM 955 C C . PRO A 1 124 ? 19.202 1.795 -14.626 1.00 67.00 124 PRO A C 1
ATOM 957 O O . PRO A 1 124 ? 19.455 1.022 -15.543 1.00 67.00 124 PRO A O 1
ATOM 960 N N . GLY A 1 125 ? 20.173 2.310 -13.869 1.00 60.16 125 GLY A N 1
ATOM 961 C CA . GLY A 1 125 ? 21.575 1.886 -13.988 1.00 60.16 125 GLY A CA 1
ATOM 962 C C . GLY A 1 125 ? 22.400 2.589 -15.071 1.00 60.16 125 GLY A C 1
ATOM 963 O O . GLY A 1 125 ? 23.605 2.340 -15.150 1.00 60.16 125 GLY A O 1
ATOM 964 N N . LEU A 1 126 ? 21.821 3.516 -15.843 1.00 65.25 126 LEU A N 1
ATOM 965 C CA . LEU A 1 126 ? 22.620 4.438 -16.650 1.00 65.25 126 LEU A CA 1
ATOM 966 C C . LEU A 1 126 ? 23.481 5.298 -15.709 1.00 65.25 126 LEU A C 1
ATOM 968 O O . LEU A 1 126 ? 22.972 5.841 -14.731 1.00 65.25 126 LEU A O 1
ATOM 972 N N . ARG A 1 127 ? 24.783 5.450 -15.992 1.00 54.00 127 ARG A N 1
ATOM 973 C CA . ARG A 1 127 ? 25.713 6.261 -15.169 1.00 54.00 127 ARG A CA 1
ATOM 974 C C . ARG A 1 127 ? 25.230 7.702 -14.940 1.00 54.00 127 ARG A C 1
ATOM 976 O O . ARG A 1 127 ? 25.603 8.321 -13.949 1.00 54.00 127 ARG A O 1
ATOM 983 N N . GLU A 1 128 ? 24.408 8.213 -15.850 1.00 57.06 128 GLU A N 1
ATOM 984 C CA . GLU A 1 128 ? 23.815 9.554 -15.824 1.00 57.06 128 GLU A CA 1
ATOM 985 C C . GLU A 1 128 ? 22.559 9.642 -14.944 1.00 57.06 128 GLU A C 1
ATOM 987 O O . GLU A 1 128 ? 22.180 10.730 -14.502 1.00 57.06 128 GLU A O 1
ATOM 992 N N . ALA A 1 129 ? 21.919 8.507 -14.640 1.00 61.12 129 ALA A N 1
ATOM 993 C CA . ALA A 1 129 ? 20.785 8.449 -13.734 1.00 61.12 129 ALA A CA 1
ATOM 994 C C . ALA A 1 129 ? 21.273 8.695 -12.299 1.00 61.12 129 ALA A C 1
ATOM 996 O O . ALA A 1 129 ? 21.657 7.789 -11.564 1.00 61.12 129 ALA A O 1
ATOM 997 N N . LEU A 1 130 ? 21.228 9.959 -11.873 1.00 64.12 130 LEU A N 1
ATOM 998 C CA . LEU A 1 130 ? 21.656 10.402 -10.540 1.00 64.12 130 LEU A CA 1
ATOM 999 C C . LEU A 1 130 ? 20.863 9.766 -9.382 1.00 64.12 130 LEU A C 1
ATOM 1001 O O . LEU A 1 130 ? 21.206 9.977 -8.217 1.00 64.12 130 LEU A O 1
ATOM 1005 N N . ARG A 1 131 ? 19.751 9.072 -9.664 1.00 74.25 131 ARG A N 1
ATOM 1006 C CA . ARG A 1 131 ? 18.838 8.511 -8.661 1.00 74.25 131 ARG A CA 1
ATOM 1007 C C . ARG A 1 131 ? 18.272 7.173 -9.103 1.00 74.25 131 ARG A C 1
ATOM 1009 O O . ARG A 1 131 ? 17.986 6.977 -10.279 1.00 74.25 131 ARG A O 1
ATOM 1016 N N . ALA A 1 132 ? 18.032 6.304 -8.125 1.00 85.88 132 ALA A N 1
ATOM 1017 C CA . ALA A 1 132 ? 17.365 5.032 -8.342 1.00 85.88 132 ALA A CA 1
ATOM 1018 C C . ALA A 1 132 ? 15.927 5.220 -8.868 1.00 85.88 132 ALA A C 1
ATOM 1020 O O . ALA A 1 132 ? 15.173 6.071 -8.380 1.00 85.88 132 ALA A O 1
ATOM 1021 N N . ARG A 1 133 ? 15.546 4.395 -9.848 1.00 87.50 133 ARG A N 1
ATOM 1022 C CA . ARG A 1 133 ? 14.229 4.374 -10.493 1.00 87.50 133 ARG A CA 1
ATOM 1023 C C . ARG A 1 133 ? 13.149 3.940 -9.505 1.00 87.50 133 ARG A C 1
ATOM 1025 O O . ARG A 1 133 ? 13.332 3.002 -8.726 1.00 87.50 133 ARG A O 1
ATOM 1032 N N . ARG A 1 134 ? 11.990 4.594 -9.548 1.00 90.81 134 ARG A N 1
ATOM 1033 C CA . ARG A 1 134 ? 10.801 4.188 -8.786 1.00 90.81 134 ARG A CA 1
ATOM 1034 C C . ARG A 1 134 ? 9.900 3.335 -9.668 1.00 90.81 134 ARG A C 1
ATOM 1036 O O . ARG A 1 134 ? 9.746 3.637 -10.841 1.00 90.81 134 ARG A O 1
ATOM 1043 N N . LEU A 1 135 ? 9.293 2.305 -9.084 1.00 90.00 135 LEU A N 1
ATOM 1044 C CA . LEU A 1 135 ? 8.236 1.538 -9.748 1.00 90.00 135 LEU A CA 1
ATOM 1045 C C . LEU A 1 135 ? 6.909 2.308 -9.723 1.00 90.00 135 LEU A C 1
ATOM 1047 O O . LEU A 1 135 ? 6.690 3.178 -8.875 1.00 90.00 135 LEU A O 1
ATOM 1051 N N . GLU A 1 136 ? 5.988 1.946 -10.604 1.00 88.56 136 GLU A N 1
ATOM 1052 C CA . GLU A 1 136 ? 4.657 2.546 -10.743 1.00 88.56 136 GLU A CA 1
ATOM 1053 C C . GLU A 1 136 ? 3.855 2.435 -9.434 1.00 88.56 136 GLU A C 1
ATOM 1055 O O . GLU A 1 136 ? 3.154 3.359 -9.013 1.00 88.56 136 GLU A O 1
ATOM 1060 N N . THR A 1 137 ? 4.029 1.324 -8.721 1.00 91.25 137 THR A N 1
ATOM 1061 C CA . THR A 1 137 ? 3.382 1.007 -7.440 1.00 91.25 137 THR A CA 1
ATOM 1062 C C . THR A 1 137 ? 4.107 1.603 -6.221 1.00 91.25 137 THR A C 1
ATOM 1064 O O . THR A 1 137 ? 3.675 1.406 -5.077 1.00 91.25 137 THR A O 1
ATOM 1067 N N . HIS A 1 138 ? 5.193 2.364 -6.420 1.00 90.75 138 HIS A N 1
ATOM 1068 C CA . HIS A 1 138 ? 6.102 2.801 -5.354 1.00 90.75 138 HIS A CA 1
ATOM 1069 C C . HIS A 1 138 ? 5.385 3.516 -4.203 1.00 90.75 138 HIS A C 1
ATOM 1071 O O . HIS A 1 138 ? 5.675 3.252 -3.039 1.00 90.75 138 HIS A O 1
ATOM 1077 N N . VAL A 1 139 ? 4.417 4.396 -4.488 1.00 90.38 139 VAL A N 1
ATOM 1078 C CA . VAL A 1 139 ? 3.668 5.131 -3.447 1.00 90.38 139 VAL A CA 1
ATOM 1079 C C . VAL A 1 139 ? 2.868 4.184 -2.548 1.00 90.38 139 VAL A C 1
ATOM 1081 O O . VAL A 1 139 ? 2.769 4.406 -1.337 1.00 90.38 139 VAL A O 1
ATOM 1084 N N . TRP A 1 140 ? 2.298 3.122 -3.121 1.00 92.06 140 TRP A N 1
ATOM 1085 C CA . TRP A 1 140 ? 1.528 2.139 -2.366 1.00 92.06 140 TRP A CA 1
ATOM 1086 C C . TRP A 1 140 ? 2.428 1.338 -1.425 1.00 92.06 140 TRP A C 1
ATOM 1088 O O . TRP A 1 140 ? 2.090 1.198 -0.241 1.00 92.06 140 TRP A O 1
ATOM 1098 N N . HIS A 1 141 ? 3.582 0.885 -1.927 1.00 93.62 141 HIS A N 1
ATOM 1099 C CA . HIS A 1 141 ? 4.577 0.160 -1.139 1.00 93.62 141 HIS A CA 1
ATOM 1100 C C . HIS A 1 141 ? 5.217 1.053 -0.077 1.00 93.62 141 HIS A C 1
ATOM 1102 O O . HIS A 1 141 ? 5.215 0.680 1.090 1.00 93.62 141 HIS A O 1
ATOM 1108 N N . ALA A 1 142 ? 5.628 2.276 -0.418 1.00 93.19 142 ALA A N 1
ATOM 1109 C CA . ALA A 1 142 ? 6.242 3.223 0.517 1.00 93.19 142 ALA A CA 1
ATOM 1110 C C . ALA A 1 142 ? 5.335 3.601 1.700 1.00 93.19 142 ALA A C 1
ATOM 1112 O O . ALA A 1 142 ? 5.813 4.001 2.760 1.00 93.19 142 ALA A O 1
ATOM 1113 N N . LYS A 1 143 ? 4.010 3.478 1.544 1.00 91.88 143 LYS A N 1
ATOM 1114 C CA . LYS A 1 143 ? 3.047 3.706 2.631 1.00 91.88 143 LYS A CA 1
ATOM 1115 C C . LYS A 1 143 ? 2.948 2.530 3.614 1.00 91.88 143 LYS A C 1
ATOM 1117 O O . LYS A 1 143 ? 2.428 2.711 4.714 1.00 91.88 143 LYS A O 1
ATOM 1122 N N . ARG A 1 144 ? 3.372 1.327 3.220 1.00 90.12 144 ARG A N 1
ATOM 1123 C CA . ARG A 1 144 ? 3.158 0.069 3.966 1.00 90.12 144 ARG A CA 1
ATOM 1124 C C . ARG A 1 144 ? 4.451 -0.623 4.387 1.00 90.12 144 ARG A C 1
ATOM 1126 O O . ARG A 1 144 ? 4.466 -1.304 5.410 1.00 90.12 144 ARG A O 1
ATOM 1133 N N . MET A 1 145 ? 5.498 -0.464 3.593 1.00 93.19 145 MET A N 1
ATOM 1134 C CA . MET A 1 145 ? 6.760 -1.181 3.668 1.00 93.19 145 MET A CA 1
ATOM 1135 C C . MET A 1 145 ? 7.923 -0.193 3.714 1.00 93.19 145 MET A C 1
ATOM 1137 O O . MET A 1 145 ? 7.808 0.956 3.285 1.00 93.19 145 MET A O 1
ATOM 1141 N N . GLU A 1 146 ? 9.047 -0.654 4.245 1.00 93.06 146 GLU A N 1
ATOM 1142 C CA . GLU A 1 146 ? 10.312 0.060 4.163 1.00 93.06 146 GLU A CA 1
ATOM 1143 C C . GLU A 1 146 ? 10.870 -0.058 2.740 1.00 93.06 146 GLU A C 1
ATOM 1145 O O . GLU A 1 146 ? 10.945 -1.154 2.183 1.00 93.06 146 GLU A O 1
ATOM 1150 N N . MET A 1 147 ? 11.223 1.080 2.142 1.00 93.50 147 MET A N 1
ATOM 1151 C CA . MET A 1 147 ? 11.764 1.145 0.784 1.00 93.50 147 MET A CA 1
ATOM 1152 C C . MET A 1 147 ? 13.285 1.273 0.836 1.00 93.50 147 MET A C 1
ATOM 1154 O O . MET A 1 147 ? 13.796 2.115 1.575 1.00 93.50 147 MET A O 1
ATOM 1158 N N . LYS A 1 148 ? 14.000 0.491 0.023 1.00 93.12 148 LYS A N 1
ATOM 1159 C CA . LYS A 1 148 ? 15.462 0.530 -0.097 1.00 93.12 148 LYS A CA 1
ATOM 1160 C C . LYS A 1 148 ? 15.917 0.585 -1.546 1.00 93.12 148 LYS A C 1
ATOM 1162 O O . LYS A 1 148 ? 15.284 0.022 -2.434 1.00 93.12 148 LYS A O 1
ATOM 1167 N N . GLU A 1 149 ? 17.042 1.252 -1.763 1.00 92.25 149 GLU A N 1
ATOM 1168 C CA . GLU A 1 149 ? 17.682 1.329 -3.072 1.00 92.25 149 GLU A CA 1
ATOM 1169 C C . GLU A 1 149 ? 18.506 0.060 -3.319 1.00 92.25 149 GLU A C 1
ATOM 1171 O O . GLU A 1 149 ? 19.363 -0.297 -2.509 1.00 92.25 149 GLU A O 1
ATOM 1176 N N . ARG A 1 150 ? 18.217 -0.651 -4.411 1.00 90.19 150 ARG A N 1
ATOM 1177 C CA . ARG A 1 150 ? 18.915 -1.868 -4.841 1.00 90.19 150 ARG A CA 1
ATOM 1178 C C . ARG A 1 150 ? 18.969 -1.910 -6.364 1.00 90.19 150 ARG A C 1
ATOM 1180 O O . ARG A 1 150 ? 17.954 -1.683 -7.010 1.00 90.19 150 ARG A O 1
ATOM 1187 N N . TRP A 1 151 ? 20.145 -2.196 -6.923 1.00 88.44 151 TRP A N 1
ATOM 1188 C CA . TRP A 1 151 ? 20.356 -2.370 -8.372 1.00 88.44 151 TRP A CA 1
ATOM 1189 C C . TRP A 1 151 ? 19.805 -1.224 -9.239 1.00 88.44 151 TRP A C 1
ATOM 1191 O O . TRP A 1 151 ? 19.255 -1.453 -10.305 1.00 88.44 151 TRP A O 1
ATOM 1201 N N . GLY A 1 152 ? 19.906 0.020 -8.761 1.00 87.56 152 GLY A N 1
ATOM 1202 C CA . GLY A 1 152 ? 19.368 1.176 -9.484 1.00 87.56 152 GLY A CA 1
ATOM 1203 C C . GLY A 1 152 ? 17.848 1.356 -9.381 1.00 87.56 152 GLY A C 1
ATOM 1204 O O . GLY A 1 152 ? 17.318 2.253 -10.027 1.00 87.56 152 GLY A O 1
ATOM 1205 N N . HIS A 1 153 ? 17.150 0.584 -8.540 1.00 89.94 153 HIS A N 1
ATOM 1206 C CA . HIS A 1 153 ? 15.715 0.711 -8.260 1.00 89.94 153 HIS A CA 1
ATOM 1207 C C . HIS A 1 153 ? 15.429 0.981 -6.780 1.00 89.94 153 HIS A C 1
ATOM 1209 O O . HIS A 1 153 ? 16.194 0.590 -5.902 1.00 89.94 153 HIS A O 1
ATOM 1215 N N . VAL A 1 154 ? 14.286 1.603 -6.484 1.00 92.19 154 VAL A N 1
ATOM 1216 C CA . VAL A 1 154 ? 13.769 1.771 -5.119 1.00 92.19 154 VAL A CA 1
ATOM 1217 C C . VAL A 1 154 ? 12.683 0.730 -4.844 1.00 92.19 154 VAL A C 1
ATOM 1219 O O . VAL A 1 154 ? 11.524 0.914 -5.226 1.00 92.19 154 VAL A O 1
ATOM 1222 N N . LEU A 1 155 ? 13.055 -0.347 -4.153 1.00 93.88 155 LEU A N 1
ATOM 1223 C CA . LEU A 1 155 ? 12.229 -1.537 -3.940 1.00 93.88 155 LEU A CA 1
ATOM 1224 C C . LEU A 1 155 ? 11.724 -1.640 -2.498 1.00 93.88 155 LEU A C 1
ATOM 1226 O O . LEU A 1 155 ? 12.344 -1.128 -1.566 1.00 93.88 155 LEU A O 1
ATOM 1230 N N . ALA A 1 156 ? 10.598 -2.325 -2.313 1.00 94.12 156 ALA A N 1
ATOM 1231 C CA . ALA A 1 156 ? 10.070 -2.632 -0.990 1.00 94.12 156 ALA A CA 1
ATOM 1232 C C . ALA A 1 156 ? 10.844 -3.801 -0.371 1.00 94.12 156 ALA A C 1
ATOM 1234 O O . ALA A 1 156 ? 10.910 -4.875 -0.960 1.00 94.12 156 ALA A O 1
ATOM 1235 N N . GLU A 1 157 ? 11.421 -3.610 0.814 1.00 91.25 157 GLU A N 1
ATOM 1236 C CA . GLU A 1 157 ? 12.168 -4.673 1.495 1.00 91.25 157 GLU A CA 1
ATOM 1237 C C . GLU A 1 157 ? 11.277 -5.509 2.423 1.00 91.25 157 GLU A C 1
ATOM 1239 O O . GLU A 1 157 ? 11.402 -6.729 2.478 1.00 91.25 157 GLU A O 1
ATOM 1244 N N . GLY A 1 158 ? 10.363 -4.871 3.156 1.00 90.75 158 GLY A N 1
ATOM 1245 C CA . GLY A 1 158 ? 9.472 -5.572 4.077 1.00 90.75 158 GLY A CA 1
ATOM 1246 C C . GLY A 1 158 ? 8.618 -4.642 4.928 1.00 90.75 158 GLY A C 1
ATOM 1247 O O . GLY A 1 158 ? 8.644 -3.422 4.772 1.00 90.75 158 GLY A O 1
ATOM 1248 N N . ALA A 1 159 ? 7.818 -5.216 5.827 1.00 90.12 159 ALA A N 1
ATOM 1249 C CA . ALA A 1 159 ? 6.956 -4.436 6.710 1.00 90.12 159 ALA A CA 1
ATOM 1250 C C . ALA A 1 159 ? 7.777 -3.602 7.705 1.00 90.12 159 ALA A C 1
ATOM 1252 O O . ALA A 1 159 ? 8.839 -4.017 8.160 1.00 90.12 159 ALA A O 1
ATOM 1253 N N . VAL A 1 160 ? 7.253 -2.441 8.099 1.00 86.56 160 VAL A N 1
ATOM 1254 C CA . VAL A 1 160 ? 7.947 -1.548 9.036 1.00 86.56 160 VAL A CA 1
ATOM 1255 C C . VAL A 1 160 ? 8.093 -2.206 10.415 1.00 86.56 160 VAL A C 1
ATOM 1257 O O . VAL A 1 160 ? 7.100 -2.596 11.033 1.00 86.56 160 VAL A O 1
ATOM 1260 N N . GLY A 1 161 ? 9.323 -2.263 10.931 1.00 83.31 161 GLY A N 1
ATOM 1261 C CA . GLY A 1 161 ? 9.635 -2.723 12.287 1.00 83.31 161 GLY A CA 1
ATOM 1262 C C . GLY A 1 161 ? 10.538 -3.958 12.343 1.00 83.31 161 GLY A C 1
ATOM 1263 O O . GLY A 1 161 ? 11.078 -4.425 11.343 1.00 83.31 161 GLY A O 1
ATOM 1264 N N . LYS A 1 162 ? 10.729 -4.493 13.555 1.00 82.75 162 LYS A N 1
ATOM 1265 C CA . LYS A 1 162 ? 11.622 -5.640 13.782 1.00 82.75 162 LYS A CA 1
ATOM 1266 C C . LYS A 1 162 ? 11.126 -6.880 13.037 1.00 82.75 162 LYS A C 1
ATOM 1268 O O . LYS A 1 162 ? 9.955 -7.244 13.130 1.00 82.75 162 LYS A O 1
ATOM 1273 N N . GLY A 1 163 ? 12.045 -7.547 12.343 1.00 83.69 163 GLY A N 1
ATOM 1274 C CA . GLY A 1 163 ? 11.768 -8.785 11.617 1.00 83.69 163 GLY A CA 1
ATOM 1275 C C . GLY A 1 163 ? 11.012 -8.599 10.301 1.00 83.69 163 GLY A C 1
ATOM 1276 O O . GLY A 1 163 ? 10.585 -9.601 9.739 1.00 83.69 163 GLY A O 1
ATOM 1277 N N . LEU A 1 164 ? 10.823 -7.360 9.822 1.00 86.00 164 LEU A N 1
ATOM 1278 C CA . LEU A 1 164 ? 10.311 -7.031 8.481 1.00 86.00 164 LEU A CA 1
ATOM 1279 C C . LEU A 1 164 ? 8.978 -7.706 8.090 1.00 86.00 164 LEU A C 1
ATOM 1281 O O . LEU A 1 164 ? 8.632 -7.809 6.915 1.00 86.00 164 LEU A O 1
ATOM 1285 N N . GLY A 1 165 ? 8.209 -8.186 9.070 1.00 88.38 165 GLY A N 1
ATOM 1286 C CA . GLY A 1 165 ? 6.992 -8.961 8.828 1.00 88.38 165 GLY A CA 1
ATOM 1287 C C . GLY A 1 165 ? 7.221 -10.376 8.282 1.00 88.38 165 GLY A C 1
ATOM 1288 O O . GLY A 1 165 ? 6.252 -11.004 7.871 1.00 88.38 165 GLY A O 1
ATOM 1289 N N . SER A 1 166 ? 8.443 -10.916 8.321 1.00 90.31 166 SER A N 1
ATOM 1290 C CA . SER A 1 166 ? 8.793 -12.225 7.743 1.00 90.31 166 SER A CA 1
ATOM 1291 C C . SER A 1 166 ? 7.909 -13.371 8.244 1.00 90.31 166 SER A C 1
ATOM 1293 O O . SER A 1 166 ? 7.413 -14.167 7.455 1.00 90.31 166 SER A O 1
ATOM 1295 N N . ARG A 1 167 ? 7.623 -13.428 9.551 1.00 90.44 167 ARG A N 1
ATOM 1296 C CA . ARG A 1 167 ? 6.736 -14.459 10.125 1.00 90.44 167 ARG A CA 1
ATOM 1297 C C . ARG A 1 167 ? 5.298 -14.328 9.624 1.00 90.44 167 ARG A C 1
ATOM 1299 O O . ARG A 1 167 ? 4.658 -15.336 9.354 1.00 90.44 167 ARG A O 1
ATOM 1306 N N . ALA A 1 168 ? 4.799 -13.097 9.502 1.00 88.81 168 ALA A N 1
ATOM 1307 C CA . ALA A 1 168 ? 3.456 -12.843 8.985 1.00 88.81 168 ALA A CA 1
ATOM 1308 C C . ALA A 1 168 ? 3.367 -13.179 7.490 1.00 88.81 168 ALA A C 1
ATOM 1310 O O . ALA A 1 168 ? 2.377 -13.755 7.054 1.00 88.81 168 ALA A O 1
ATOM 1311 N N . PHE A 1 169 ? 4.424 -12.881 6.735 1.00 89.81 169 PHE A N 1
ATOM 1312 C CA . PHE A 1 169 ? 4.563 -13.244 5.330 1.00 89.81 169 PHE A CA 1
ATOM 1313 C C . PHE A 1 169 ? 4.582 -14.764 5.128 1.00 89.81 169 PHE A C 1
ATOM 1315 O O . PHE A 1 169 ? 3.802 -15.279 4.337 1.00 89.81 169 PHE A O 1
ATOM 1322 N N . LEU A 1 170 ? 5.390 -15.501 5.899 1.00 92.44 170 LEU A N 1
ATOM 1323 C CA . LEU A 1 170 ? 5.424 -16.967 5.848 1.00 92.44 170 LEU A CA 1
ATOM 1324 C C . LEU A 1 170 ? 4.083 -17.597 6.246 1.00 92.44 170 LEU A C 1
ATOM 1326 O O . LEU A 1 170 ? 3.652 -18.568 5.631 1.00 92.44 170 LEU A O 1
ATOM 1330 N N . ALA A 1 171 ? 3.398 -17.039 7.249 1.00 91.88 171 ALA A N 1
ATOM 1331 C CA . ALA A 1 171 ? 2.054 -17.482 7.608 1.00 91.88 171 ALA A CA 1
ATOM 1332 C C . ALA A 1 171 ? 1.063 -17.255 6.454 1.00 91.88 171 ALA A C 1
ATOM 1334 O O . ALA A 1 171 ? 0.316 -18.167 6.114 1.00 91.88 171 ALA A O 1
ATOM 1335 N N . ALA A 1 172 ? 1.106 -16.081 5.813 1.00 91.75 172 ALA A N 1
ATOM 1336 C CA . ALA A 1 172 ? 0.268 -15.763 4.660 1.00 91.75 172 ALA A CA 1
ATOM 1337 C C . ALA A 1 172 ? 0.568 -16.652 3.444 1.00 91.75 172 ALA A C 1
ATOM 1339 O O . ALA A 1 172 ? -0.368 -17.056 2.768 1.00 91.75 172 ALA A O 1
ATOM 1340 N N . LEU A 1 173 ? 1.832 -17.008 3.198 1.00 93.94 173 LEU A N 1
ATOM 1341 C CA . LEU A 1 173 ? 2.204 -17.980 2.163 1.00 93.94 173 LEU A CA 1
ATOM 1342 C C . LEU A 1 173 ? 1.664 -19.383 2.456 1.00 93.94 173 LEU A C 1
ATOM 1344 O O . LEU A 1 173 ? 1.292 -20.099 1.535 1.00 93.94 173 LEU A O 1
ATOM 1348 N N . LYS A 1 174 ? 1.631 -19.787 3.732 1.00 95.69 174 LYS A N 1
ATOM 1349 C CA . LYS A 1 174 ? 1.149 -21.115 4.129 1.00 95.69 174 LYS A CA 1
ATOM 1350 C C . LYS A 1 174 ? -0.372 -21.238 4.041 1.00 95.69 174 LYS A C 1
ATOM 1352 O O . LYS A 1 174 ? -0.864 -22.303 3.685 1.00 95.69 174 LYS A O 1
ATOM 1357 N N . THR A 1 175 ? -1.113 -20.205 4.445 1.00 95.25 175 THR A N 1
ATOM 1358 C CA . THR A 1 175 ? -2.578 -20.292 4.614 1.00 95.25 175 THR A CA 1
ATOM 1359 C C . THR A 1 175 ? -3.378 -19.431 3.643 1.00 95.25 175 THR A C 1
ATOM 1361 O O . THR A 1 175 ? -4.603 -19.486 3.674 1.00 95.25 175 THR A O 1
ATOM 1364 N N . GLY A 1 176 ? -2.733 -18.601 2.828 1.00 91.50 176 GLY A N 1
ATOM 1365 C CA . GLY A 1 176 ? -3.399 -17.652 1.943 1.00 91.50 176 GLY A CA 1
ATOM 1366 C C . GLY A 1 176 ? -2.616 -17.393 0.660 1.00 91.50 176 GLY A C 1
ATOM 1367 O O . GLY A 1 176 ? -1.868 -18.241 0.185 1.00 91.50 176 GLY A O 1
ATOM 1368 N N . THR A 1 177 ? -2.815 -16.209 0.083 1.00 93.69 177 THR A N 1
ATOM 1369 C CA . THR A 1 177 ? -2.216 -15.805 -1.193 1.00 93.69 177 THR A CA 1
ATOM 1370 C C . THR A 1 177 ? -1.344 -14.574 -1.013 1.00 93.69 177 THR A C 1
ATOM 1372 O O . THR A 1 177 ? -1.718 -13.631 -0.312 1.00 93.69 177 THR A O 1
ATOM 1375 N N . VAL A 1 178 ? -0.208 -14.553 -1.701 1.00 92.25 178 VAL A N 1
ATOM 1376 C CA . VAL A 1 178 ? 0.740 -13.440 -1.685 1.00 92.25 178 VAL A CA 1
ATOM 1377 C C . VAL A 1 178 ? 1.003 -12.999 -3.119 1.00 92.25 178 VAL A C 1
ATOM 1379 O O . VAL A 1 178 ? 1.234 -13.832 -3.988 1.00 92.25 178 VAL A O 1
ATOM 1382 N N . LEU A 1 179 ? 0.982 -11.686 -3.346 1.00 92.00 179 LEU A N 1
ATOM 1383 C CA . LEU A 1 179 ? 1.365 -11.066 -4.609 1.00 92.00 179 LEU A CA 1
ATOM 1384 C C . LEU A 1 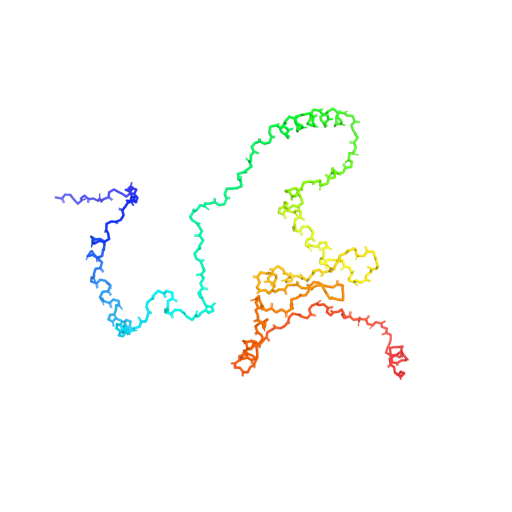179 ? 2.703 -10.343 -4.418 1.00 92.00 179 LEU A C 1
ATOM 1386 O O . LEU A 1 179 ? 2.873 -9.617 -3.435 1.00 92.00 179 LEU A O 1
ATOM 1390 N N . HIS A 1 180 ? 3.626 -10.531 -5.358 1.00 91.31 180 HIS A N 1
ATOM 1391 C CA . HIS A 1 180 ? 4.900 -9.818 -5.418 1.00 91.31 180 HIS A CA 1
ATOM 1392 C C . HIS A 1 180 ? 4.925 -8.916 -6.648 1.00 91.31 180 HIS A C 1
ATOM 1394 O O . HIS A 1 180 ? 4.514 -9.339 -7.727 1.00 91.31 180 HIS A O 1
ATOM 1400 N N . ASP A 1 181 ? 5.405 -7.686 -6.482 1.00 92.56 181 ASP A N 1
ATOM 1401 C CA . ASP A 1 181 ? 5.616 -6.774 -7.601 1.00 92.56 181 ASP A CA 1
ATOM 1402 C C . ASP A 1 181 ? 7.013 -6.998 -8.186 1.00 92.56 181 ASP A C 1
ATOM 1404 O O . ASP A 1 181 ? 8.029 -6.729 -7.540 1.00 92.56 181 ASP A O 1
ATOM 1408 N N . ALA A 1 182 ? 7.040 -7.510 -9.413 1.00 93.25 182 ALA A N 1
ATOM 1409 C CA . ALA A 1 182 ? 8.242 -7.848 -10.159 1.00 93.25 182 ALA A CA 1
ATOM 1410 C C . ALA A 1 182 ? 8.452 -6.913 -11.368 1.00 93.25 182 ALA A C 1
ATOM 1412 O O . ALA A 1 182 ? 9.188 -7.247 -12.288 1.00 93.25 182 ALA A O 1
ATOM 1413 N N . SER A 1 183 ? 7.842 -5.725 -11.375 1.00 89.81 183 SER A N 1
ATOM 1414 C CA . SER A 1 183 ? 7.894 -4.789 -12.517 1.00 89.81 183 SER A CA 1
ATOM 1415 C C . SER A 1 183 ? 9.291 -4.210 -12.801 1.00 89.81 183 SER A C 1
ATOM 1417 O O . SER A 1 183 ? 9.484 -3.487 -13.769 1.00 89.81 183 SER A O 1
ATOM 1419 N N . TYR A 1 184 ? 10.288 -4.522 -11.967 1.00 89.00 184 TYR A N 1
ATOM 1420 C CA . TYR A 1 184 ? 11.693 -4.190 -12.218 1.00 89.00 184 TYR A CA 1
ATOM 1421 C C . TYR A 1 184 ? 12.370 -5.120 -13.239 1.00 89.00 184 TYR A C 1
ATOM 1423 O O . TYR A 1 184 ? 13.491 -4.835 -13.652 1.00 89.00 184 TYR A O 1
ATOM 1431 N N . TRP A 1 185 ? 11.741 -6.231 -13.635 1.00 89.81 185 TRP A N 1
ATOM 1432 C CA . TRP A 1 185 ? 12.255 -7.060 -14.725 1.00 89.81 185 TRP A CA 1
ATOM 1433 C C . TRP A 1 185 ? 12.022 -6.365 -16.068 1.00 89.81 185 TRP A C 1
ATOM 1435 O O . TRP A 1 185 ? 10.889 -6.034 -16.410 1.00 89.81 185 TRP A O 1
ATOM 1445 N N . CYS A 1 186 ? 13.094 -6.174 -16.835 1.00 84.75 186 CYS A N 1
ATOM 1446 C CA . CYS A 1 186 ? 13.024 -5.667 -18.200 1.00 84.75 186 CYS A CA 1
ATOM 1447 C C . CYS A 1 186 ? 13.025 -6.854 -19.180 1.00 84.75 186 CYS A C 1
ATOM 1449 O O . CYS A 1 186 ? 14.019 -7.587 -19.214 1.00 84.75 186 CYS A O 1
ATOM 1451 N N . PRO A 1 187 ? 11.939 -7.100 -19.937 1.00 88.00 187 PRO A N 1
ATOM 1452 C CA . PRO A 1 187 ? 11.950 -8.110 -20.986 1.00 88.00 187 PRO A CA 1
ATOM 1453 C C . PRO A 1 187 ? 12.799 -7.627 -22.169 1.00 88.00 187 PRO A C 1
ATOM 1455 O O . PRO A 1 187 ? 12.663 -6.492 -22.617 1.00 88.00 187 PRO A O 1
ATOM 1458 N N . LEU A 1 188 ? 13.664 -8.502 -22.681 1.00 89.62 188 LEU A N 1
ATOM 1459 C CA . LEU A 1 188 ? 14.413 -8.262 -23.913 1.00 89.62 188 LEU A CA 1
ATOM 146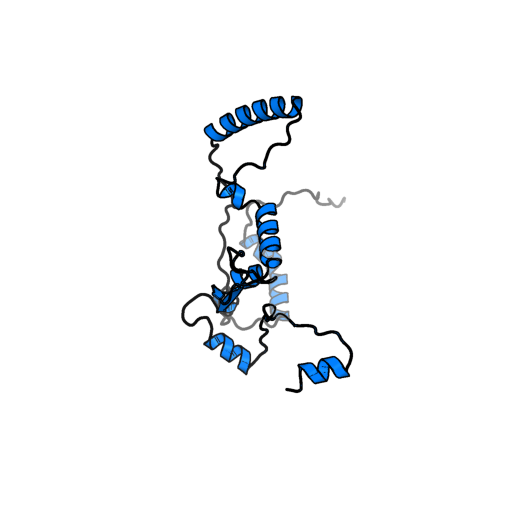0 C C . LEU A 1 188 ? 13.674 -8.937 -25.068 1.00 89.62 188 LEU A C 1
ATOM 1462 O O . LEU A 1 188 ? 13.540 -10.160 -25.086 1.00 89.62 188 LEU A O 1
ATOM 1466 N N . GLU A 1 189 ? 13.184 -8.140 -26.011 1.00 92.94 189 GLU A N 1
ATOM 1467 C CA . GLU A 1 189 ? 12.557 -8.635 -27.235 1.00 92.94 189 GLU A CA 1
ATOM 1468 C C . GLU A 1 189 ? 13.605 -8.718 -28.349 1.00 92.94 189 GLU A C 1
ATOM 1470 O O . GLU A 1 189 ? 14.268 -7.731 -28.670 1.00 92.94 189 GLU A O 1
ATOM 1475 N N . LEU A 1 190 ? 13.765 -9.910 -28.925 1.00 92.31 190 LEU A N 1
ATOM 1476 C CA . LEU A 1 190 ? 14.624 -10.153 -30.080 1.00 92.31 190 LEU A CA 1
ATOM 1477 C C . LEU A 1 190 ? 13.732 -10.415 -31.293 1.00 92.31 190 LEU A C 1
ATOM 1479 O O . LEU A 1 190 ? 12.922 -11.339 -31.275 1.00 92.31 190 LEU A O 1
ATOM 1483 N N . ALA A 1 191 ? 13.895 -9.613 -32.342 1.00 94.44 191 ALA A N 1
ATOM 1484 C CA . ALA A 1 191 ? 13.141 -9.737 -33.584 1.00 94.44 191 ALA A CA 1
ATOM 1485 C C . ALA A 1 191 ? 14.092 -10.038 -34.749 1.00 94.44 191 ALA A C 1
ATOM 1487 O O . ALA A 1 191 ? 15.118 -9.377 -34.903 1.00 94.44 191 ALA A O 1
ATOM 1488 N N . GLY A 1 192 ? 13.751 -11.031 -35.569 1.00 94.75 192 GLY A N 1
ATOM 1489 C CA . GLY A 1 192 ? 14.578 -11.478 -36.690 1.00 94.75 192 GLY A CA 1
ATOM 1490 C C . GLY A 1 192 ? 14.012 -12.722 -37.370 1.00 94.75 192 GLY A C 1
ATOM 1491 O O . GLY A 1 192 ? 12.951 -13.218 -36.981 1.00 94.75 192 GLY A O 1
ATOM 1492 N N . SER A 1 193 ? 14.710 -13.219 -38.395 1.00 96.38 193 SER A N 1
ATOM 1493 C CA . SER A 1 193 ? 14.373 -14.510 -39.001 1.00 96.38 193 SER A CA 1
ATOM 1494 C C . SER A 1 193 ? 14.635 -15.650 -38.009 1.00 96.38 193 SER A C 1
ATOM 1496 O O . SER A 1 193 ? 15.446 -15.518 -37.089 1.00 96.38 193 SER A O 1
ATOM 1498 N N . GLN A 1 194 ? 13.945 -16.779 -38.182 1.00 94.50 194 GLN A N 1
ATOM 1499 C CA . GLN A 1 194 ? 14.147 -17.938 -37.311 1.00 94.50 194 GLN A CA 1
ATOM 1500 C C . GLN A 1 194 ? 15.607 -18.414 -37.342 1.00 94.50 194 GLN A C 1
ATOM 1502 O O . GLN A 1 194 ? 16.167 -18.694 -36.283 1.00 94.50 194 GLN A O 1
ATOM 1507 N N . ASP A 1 195 ? 16.217 -18.462 -38.528 1.00 95.12 195 ASP A N 1
ATOM 1508 C CA . ASP A 1 195 ? 17.591 -18.935 -38.711 1.00 95.12 195 ASP A CA 1
ATOM 1509 C C . ASP A 1 195 ? 18.595 -18.040 -37.969 1.00 95.12 195 ASP A C 1
ATOM 1511 O O . ASP A 1 195 ? 19.476 -18.549 -37.275 1.00 95.12 195 ASP A O 1
ATOM 1515 N N . ASP A 1 196 ? 18.408 -16.716 -38.019 1.00 94.88 196 ASP A N 1
ATOM 1516 C CA . ASP A 1 196 ? 19.271 -15.755 -37.322 1.00 94.88 196 ASP A CA 1
ATOM 1517 C C . ASP A 1 196 ? 19.133 -15.858 -35.796 1.00 94.88 196 ASP A C 1
ATOM 1519 O O . ASP A 1 196 ? 20.126 -15.842 -35.067 1.00 94.88 196 ASP A O 1
ATOM 1523 N N . LEU A 1 197 ? 17.901 -15.989 -35.292 1.00 95.00 197 LEU A N 1
ATOM 1524 C CA . LEU A 1 197 ? 17.650 -16.109 -33.853 1.00 95.00 197 LEU A CA 1
ATOM 1525 C C . LEU A 1 197 ? 18.230 -17.410 -33.288 1.00 95.00 197 LEU A C 1
ATOM 1527 O O . LEU A 1 197 ? 18.823 -17.401 -32.209 1.00 95.00 197 LEU A O 1
ATOM 1531 N N . VAL A 1 198 ? 18.094 -18.519 -34.021 1.00 94.56 198 VAL A N 1
ATOM 1532 C CA . VAL A 1 198 ? 18.673 -19.814 -33.637 1.00 94.56 198 VAL A CA 1
ATOM 1533 C C . VAL A 1 198 ? 20.198 -19.767 -33.698 1.00 94.56 198 VAL A C 1
ATOM 1535 O O . VAL A 1 198 ? 20.846 -20.286 -32.793 1.00 94.56 198 VAL A O 1
ATOM 1538 N N . ALA A 1 199 ? 20.783 -19.102 -34.698 1.00 94.38 199 ALA A N 1
ATOM 1539 C CA . ALA A 1 199 ? 22.232 -18.934 -34.783 1.00 94.38 199 ALA A CA 1
ATOM 1540 C C . ALA A 1 199 ? 22.810 -18.135 -33.598 1.00 94.38 199 ALA A C 1
ATOM 1542 O O . ALA A 1 199 ? 23.893 -18.460 -33.112 1.00 94.38 199 ALA A O 1
ATOM 1543 N N . VAL A 1 200 ? 22.097 -17.110 -33.115 1.00 93.69 200 VAL A N 1
ATOM 1544 C CA . VAL A 1 200 ? 22.532 -16.280 -31.976 1.00 93.69 200 VAL A CA 1
ATOM 1545 C C . VAL A 1 200 ? 22.308 -16.972 -30.627 1.00 93.69 200 VAL A C 1
ATOM 1547 O O . VAL A 1 200 ? 23.158 -16.865 -29.746 1.00 93.69 200 VAL A O 1
ATOM 1550 N N . LEU A 1 201 ? 21.178 -17.662 -30.440 1.00 92.94 201 LEU A N 1
ATOM 1551 C CA . LEU A 1 201 ? 20.801 -18.264 -29.151 1.00 92.94 201 LEU A CA 1
ATOM 1552 C C . LEU A 1 201 ? 21.267 -19.717 -28.972 1.00 92.94 201 LEU A C 1
ATOM 1554 O O . LEU A 1 201 ? 21.249 -20.216 -27.852 1.00 92.94 201 LEU A O 1
ATOM 1558 N N . GLY A 1 202 ? 21.631 -20.405 -30.054 1.00 83.88 202 GLY A N 1
ATOM 1559 C CA . GLY A 1 202 ? 21.972 -21.831 -30.066 1.00 83.88 202 GLY A CA 1
ATOM 1560 C C . GLY A 1 202 ? 23.434 -22.175 -29.764 1.00 83.88 202 GLY A C 1
ATOM 1561 O O . GLY A 1 202 ? 23.835 -23.299 -30.064 1.00 83.88 202 GLY A O 1
ATOM 1562 N N . GLN A 1 203 ? 24.226 -21.234 -29.232 1.00 60.72 203 GLN A N 1
ATOM 1563 C CA . GLN A 1 203 ? 25.610 -21.474 -28.787 1.00 60.72 203 GLN A CA 1
ATOM 1564 C C . GLN A 1 203 ? 25.686 -22.129 -27.406 1.00 60.72 203 GLN A C 1
ATOM 1566 O O . GLN A 1 203 ? 24.881 -21.759 -26.522 1.00 60.72 203 GLN A O 1
#

Secondary structure (DSSP, 8-state):
-------S--PPPSS--HHHHHHHTHHHHHHHHHHHTPPPTTSPPGGGTS-TTT--PPPPSS---------HHHHHHHHHHHHHHHHHHHTT--PPPPP--SHHHHT-HHHHHHHHHHHHHSPTT-TT--SPEEPTTHHHHHTTEEEEEETTEEEEEEESSGGGGHHHHHHHHHHS------TT-------S-HHHHHHHH--

=== Feature glossary ===
Legend for the data blocks above and below:

— What the protein is —

The amino-acid sequence is the protein's primary structure: the linear order of residues from the N-terminus to the C-terminus, written in one-letter code. Everything else here — the 3D coordinates, the secondary structure, the domain annotations — is ultimately a consequence of this string.

Database cross-references. InterPro integrates a dozen domain/family signature databases into unified entries with residue-range hits. GO terms attach function/process/location labels with evidence codes. CATH codes position the fold in a four-level structural taxonomy. Organism is the NCBI-taxonomy species name.

— Where its atoms are —

The mmCIF block holds the 3D Cartesian coordinates of each backbone atom (N, Cα, C, O) in ångströms. mmCIF is the PDB's canonical archive format — a tagged-loop text representation of the atomic model.

The six renders are orthographic views along the three Cartesian axes in both directions. Representation (cartoon, sticks, or surface) and color scheme (sequence-rainbow or by-chain) vary across proteins so the training set covers all the common visualization conventions.

— Local backbone conformation —

Secondary structure is the local, repeating backbone conformation. DSSP classifies it into eight states by reading the hydrogen-bond network: three helix types (H, G, I), two β types (E, B), two non-regular types (T, S), and unstructured coil (-).

SS3 is a coarse helix/strand/coil call (letters a/b/c) made by the P-SEA algorithm from inter-Cα distances and dihedrals. It is less detailed than DSSP but needs only Cα positions.

Backbone dihedral angles. Every residue except chain termini has a φ (preceding-C → N → Cα → C) and a ψ (N → Cα → C → next-N). They are reported in degrees following the IUPAC sign convention. Secondary structure is essentially a statement about which (φ, ψ) basin each residue occupies.

— Global shape and packing —

The geometric summary reports three shape descriptors. Rg (radius of gyration) measures how spread out the Cα atoms are about their centre of mass; compact globular proteins have small Rg, elongated or unfolded ones large. Cα contacts (<8 Å, |i−j|>4) count long-range residue pairs in spatial proximity — high for tightly packed folds, near zero for rods or random coil. The bounding-box extents give the protein's footprint along x, y, z in Å.

Solvent accessibility: the surface area of each residue that a 1.4 Å water probe can touch, in Å². When only backbone atoms are present the absolute values are lower than full-atom SASA (side chains contribute most of the area) and are flagged as backbone-only.

Plot images: a contact map (which residues are close in 3D, as an N×N binary image), a Ramachandran scatter (backbone torsion angles, revealing secondary-structure composition at a glance), and — for AlphaFold structures — a PAE heatmap (pairwise prediction confidence).

— Structural neighborhood —

Foldseek's 3Di representation compresses backbone geometry into a per-residue letter drawn from a learned twenty-state alphabet. It captures the tertiary interaction pattern around each residue — which residues are packed against it in space, regardless of where they are in sequence.

Structural nearest neighbors (via Foldseek easy-search vs the PDB). Reported per hit: target PDB id, E-value, and alignment TM-score. A TM-score above ~0.5 is the conventional threshold for 'same fold'.

— Confidence and disorder —

pLDDT (predicted Local Distance Difference Test) is AlphaFold's per-residue confidence score, ranging from 0 to 100. Values above 90 indicate high confidence (typically well-packed cores); 70–90 is confident; 50–70 low confidence; below 50 usually me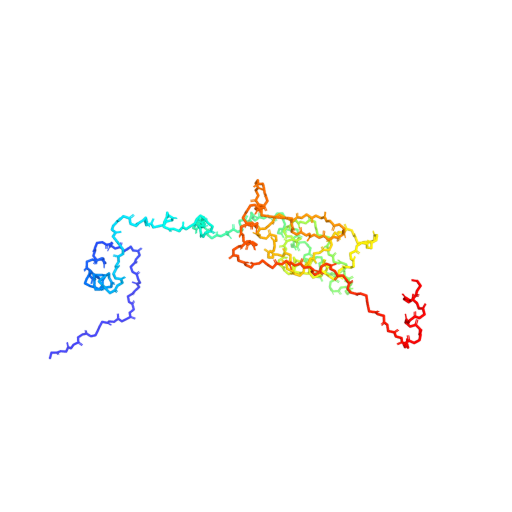ans the region is disordered or the prediction is unreliable there. AlphaFold stores pLDDT in the mmCIF B-factor column.

For experimental (PDB) structures, the B-factor (temperature factor) quantifies the positional spread of each atom in the crystal — a combination of thermal vibration and static disorder — in units of Å². High B-factors mark flexible loops or poorly resolved regions; low B-factors mark the rigid, well-ordered core.

Predicted Aligned Error (PAE) is an AlphaFold confidence matrix: entry (i, j) is the expected error in the position of residue j, in ångströms, when the prediction is superimposed on the true structure at residue i. Low PAE within a block of residues means that block is internally rigid and well-predicted; high PAE between two blocks means their relative placement is uncertain even if each block individually is confident.